Protein AF-A0A800DZH4-F1 (afdb_monomer_lite)

Foldseek 3Di:
DDDDDDPDPPPVVVVVVVVVVVVVVVVPPPVPVVPVCVQFAQFAAAALVVVVVLCCVQAVDPDQQEKEFQAALDQVRLVVLVCCQPQAQKWKAFLVQFTWDAPPDPHPVVVLVCVQVVDPRTDTDPPDDGNCRVQQGIATSPPRHRDDDDNSNQFRMEMEGEHEVRNHPSHVSNVVVVCVVVSHPGGYHYRYYYSGHYVSNQADHRDGFDWDWDQDPVRDTDIHTDDTRGHD

Sequence (232 aa):
MKLIGMNYNFNNYKGRVLYSTFILLLLTSCLSISKIIIGFKTPKVYDIADIKTLKNEIFNDNLNNDYYFQGIKDTIFLNKILSLSFKGSLNIYNNNGEKIFFKKTTCINDEIKIINSKIDSLQFNPNKETLKEDLKNLMNINSNNKFKPINLKENEYYVIYYWSSFMEKKKSIKSEFDFLKNSFNKNYKIIRVNCDFLDIWGLKKDKKVKLQFTKENNGYYNIKLKKIPWKE

pLDDT: mean 80.48, std 16.55, range [37.19, 97.69]

Radius of gyration: 26.04 Å; chains: 1; bounding box: 88×74×49 Å

Secondary structure (DSSP, 8-state):
---------GGGHHHHHHHHHHHHHHHT--TTTHHHHTT-PPPBEE-HHHHHHHHHHHH----S-EEEE---S-HHHHHHHHHHHHS-SEEEEETT-BBEE-TT--SHHHHHHHHHTT-TT-EE-TTT-BHHHHHTTEEETTT-PBPPPP-GGG-SEEEEEEE-TTTS-HHHHHHHHHHHHHH--S-EEEEEEE-SEEGGGTBPTT-B-EEEEEE-TTS-EEEEEEE--B--

Structure (mmCIF, N/CA/C/O backbone):
data_AF-A0A800DZH4-F1
#
_entry.id   AF-A0A800DZH4-F1
#
loop_
_atom_site.group_PDB
_atom_site.id
_atom_site.type_symbol
_atom_site.label_atom_id
_atom_site.label_alt_id
_atom_site.label_comp_id
_atom_site.label_asym_id
_atom_site.label_entity_id
_atom_site.label_seq_id
_atom_site.pdbx_PDB_ins_code
_atom_site.Cartn_x
_atom_site.Cartn_y
_atom_site.Cartn_z
_atom_site.occupancy
_atom_site.B_iso_or_equiv
_atom_site.auth_seq_id
_atom_site.auth_comp_id
_atom_site.auth_asym_id
_atom_site.auth_atom_id
_atom_site.pdbx_PDB_model_num
ATOM 1 N N . MET A 1 1 ? 67.790 56.927 -19.111 1.00 44.09 1 MET A N 1
ATOM 2 C CA . MET A 1 1 ? 66.383 56.484 -19.008 1.00 44.09 1 MET A CA 1
ATOM 3 C C . MET A 1 1 ? 66.385 55.117 -18.319 1.00 44.09 1 MET A C 1
ATOM 5 O O . MET A 1 1 ? 66.791 54.142 -18.932 1.00 44.09 1 MET A O 1
ATOM 9 N N . LYS A 1 2 ? 66.126 55.067 -17.004 1.00 37.41 2 LYS A N 1
ATOM 10 C CA . LYS A 1 2 ? 66.200 53.834 -16.192 1.00 37.41 2 LYS A CA 1
ATOM 11 C C . LYS A 1 2 ? 64.856 53.103 -16.276 1.00 37.41 2 LYS A C 1
ATOM 13 O O . LYS A 1 2 ? 63.851 53.647 -15.832 1.00 37.41 2 LYS A O 1
ATOM 18 N N . LEU A 1 3 ? 64.846 51.899 -16.844 1.00 37.19 3 LEU A N 1
ATOM 19 C CA . LEU A 1 3 ? 63.692 50.998 -16.821 1.00 37.19 3 LEU A CA 1
ATOM 20 C C . LEU A 1 3 ? 63.548 50.407 -15.412 1.00 37.19 3 LEU A C 1
ATOM 22 O O . LEU A 1 3 ? 64.416 49.673 -14.944 1.00 37.19 3 LEU A O 1
ATOM 26 N N . ILE A 1 4 ? 62.458 50.762 -14.735 1.00 45.44 4 ILE A N 1
ATOM 27 C CA . ILE A 1 4 ? 62.031 50.162 -13.470 1.00 45.44 4 ILE A CA 1
ATOM 28 C C . ILE A 1 4 ? 61.315 48.854 -13.820 1.00 45.44 4 ILE A C 1
ATOM 30 O O . ILE A 1 4 ? 60.215 48.869 -14.367 1.00 45.44 4 ILE A O 1
ATOM 34 N N . GLY A 1 5 ? 61.949 47.717 -13.535 1.00 41.44 5 GLY A N 1
ATOM 35 C CA . GLY A 1 5 ? 61.310 46.408 -13.638 1.00 41.44 5 GLY A CA 1
ATOM 36 C C . GLY A 1 5 ? 60.310 46.216 -12.499 1.00 41.44 5 GLY A C 1
ATOM 37 O O . GLY A 1 5 ? 60.708 46.045 -11.348 1.00 41.44 5 GLY A O 1
ATOM 38 N N . MET A 1 6 ? 59.011 46.237 -12.805 1.00 37.28 6 MET A N 1
ATOM 39 C CA . MET A 1 6 ? 57.970 45.814 -11.866 1.00 37.28 6 MET A CA 1
ATOM 40 C C . MET A 1 6 ? 57.910 44.286 -11.840 1.00 37.28 6 MET A C 1
ATOM 42 O O . MET A 1 6 ? 57.341 43.649 -12.725 1.00 37.28 6 MET A O 1
ATOM 46 N N . ASN A 1 7 ? 58.499 43.695 -10.802 1.00 39.47 7 ASN A N 1
ATOM 47 C CA . ASN A 1 7 ? 58.331 42.282 -10.484 1.00 39.47 7 ASN A CA 1
ATOM 48 C C . ASN A 1 7 ? 56.923 42.070 -9.903 1.00 39.47 7 ASN A C 1
ATOM 50 O O . ASN A 1 7 ? 56.686 42.276 -8.712 1.00 39.47 7 ASN A O 1
ATOM 54 N N . TYR A 1 8 ? 55.970 41.676 -10.747 1.00 43.91 8 TYR A N 1
ATOM 55 C CA . TYR A 1 8 ? 54.652 41.250 -10.286 1.00 43.91 8 TYR A CA 1
ATOM 56 C C . TYR A 1 8 ? 54.732 39.820 -9.755 1.00 43.91 8 TYR A C 1
ATOM 58 O O . TYR A 1 8 ? 54.913 38.853 -10.492 1.00 43.91 8 TYR A O 1
ATOM 66 N N . ASN A 1 9 ? 54.588 39.696 -8.440 1.00 46.31 9 ASN A N 1
ATOM 67 C CA . ASN A 1 9 ? 54.609 38.427 -7.732 1.00 46.31 9 ASN A CA 1
ATOM 68 C C . ASN A 1 9 ? 53.284 37.669 -7.981 1.00 46.31 9 ASN A C 1
ATOM 70 O O . ASN A 1 9 ? 52.305 37.817 -7.247 1.00 46.31 9 ASN A O 1
ATOM 74 N N . PHE A 1 10 ? 53.230 36.881 -9.060 1.00 46.47 10 PHE A N 1
ATOM 75 C CA . PHE A 1 10 ? 52.030 36.155 -9.516 1.00 46.47 10 PHE A CA 1
ATOM 76 C C . PHE A 1 10 ? 51.611 34.971 -8.622 1.00 46.47 10 PHE A C 1
ATOM 78 O O . PHE A 1 10 ? 50.552 34.375 -8.836 1.00 46.47 10 PHE A O 1
ATOM 85 N N . ASN A 1 11 ? 52.387 34.633 -7.589 1.00 51.25 11 ASN A N 1
ATOM 86 C CA . ASN A 1 11 ? 52.139 33.439 -6.775 1.00 51.25 11 ASN A CA 1
ATOM 87 C C . ASN A 1 11 ? 50.990 33.575 -5.759 1.00 51.25 11 ASN A C 1
ATOM 89 O O . ASN A 1 11 ? 50.497 32.558 -5.280 1.00 51.25 11 ASN A O 1
ATOM 93 N N . ASN A 1 12 ? 50.474 34.784 -5.505 1.00 51.25 12 ASN A N 1
ATOM 94 C CA . ASN A 1 12 ? 49.346 34.992 -4.582 1.00 51.25 12 ASN A CA 1
ATOM 95 C C . ASN A 1 12 ? 47.952 34.957 -5.240 1.00 51.25 12 ASN A C 1
ATOM 97 O O . ASN A 1 12 ? 46.941 34.977 -4.535 1.00 51.25 12 ASN A O 1
ATOM 101 N N . TYR A 1 13 ? 47.862 34.870 -6.572 1.00 51.78 13 TYR A N 1
ATOM 102 C CA . TYR A 1 13 ? 46.570 34.874 -7.276 1.00 51.78 13 TYR A CA 1
ATOM 103 C C . TYR A 1 13 ? 46.006 33.475 -7.550 1.00 51.78 13 TYR A C 1
ATOM 105 O O . TYR A 1 13 ? 44.787 33.312 -7.569 1.00 51.78 13 TYR A O 1
ATOM 113 N N . LYS A 1 14 ? 46.851 32.441 -7.675 1.00 51.78 14 LYS A N 1
ATOM 114 C CA . LYS A 1 14 ? 46.386 31.064 -7.937 1.00 51.78 14 LYS A CA 1
ATOM 115 C C . LYS A 1 14 ? 45.513 30.510 -6.805 1.00 51.78 14 LYS A C 1
ATOM 117 O O . LYS A 1 14 ? 44.484 29.900 -7.079 1.00 51.78 14 LYS A O 1
ATOM 122 N N . GLY A 1 15 ? 45.867 30.792 -5.549 1.00 54.72 15 GLY A N 1
ATOM 123 C CA . GLY A 1 15 ? 45.066 30.386 -4.388 1.00 54.72 15 GLY A CA 1
ATOM 124 C C . GLY A 1 15 ? 43.711 31.098 -4.312 1.00 54.72 15 GLY A C 1
ATOM 125 O O . GLY A 1 15 ? 42.706 30.477 -3.978 1.00 54.72 15 GLY A O 1
ATOM 126 N N . ARG A 1 16 ? 43.656 32.384 -4.691 1.00 55.53 16 ARG A N 1
ATOM 127 C CA . ARG A 1 16 ? 42.417 33.181 -4.674 1.00 55.53 16 ARG A CA 1
ATOM 128 C C . ARG A 1 16 ? 41.444 32.796 -5.787 1.00 55.53 16 ARG A C 1
ATOM 130 O O . ARG A 1 16 ? 40.246 32.774 -5.529 1.00 55.53 16 ARG A O 1
ATOM 137 N N . VAL A 1 17 ? 41.945 32.453 -6.977 1.00 58.94 17 VAL A N 1
ATOM 138 C CA . VAL A 1 17 ? 41.111 31.974 -8.094 1.00 58.94 17 VAL A CA 1
ATOM 139 C C . VAL A 1 17 ? 40.529 30.595 -7.786 1.00 58.94 17 VAL A C 1
ATOM 141 O O . VAL A 1 17 ? 39.335 30.402 -7.965 1.00 58.94 17 VAL A O 1
ATOM 144 N N . LEU A 1 18 ? 41.324 29.669 -7.234 1.00 58.75 18 LEU A N 1
ATOM 145 C CA . LEU A 1 18 ? 40.827 28.357 -6.796 1.00 58.75 18 LEU A CA 1
ATOM 146 C C . LEU A 1 18 ? 39.723 28.488 -5.739 1.00 58.75 18 LEU A C 1
ATOM 148 O O . LEU A 1 18 ? 38.675 27.851 -5.860 1.00 58.75 18 LEU A O 1
ATOM 152 N N . TYR A 1 19 ? 39.927 29.363 -4.751 1.00 62.91 19 TYR A N 1
ATOM 153 C CA . TYR A 1 19 ? 38.969 29.608 -3.674 1.00 62.91 19 TYR A CA 1
ATOM 154 C C . TYR A 1 19 ? 37.651 30.215 -4.182 1.00 62.91 19 TYR A C 1
ATOM 156 O O . TYR A 1 19 ? 36.573 29.772 -3.783 1.00 62.91 19 TYR A O 1
ATOM 164 N N . SER A 1 20 ? 37.710 31.166 -5.120 1.00 62.62 20 SER A N 1
ATOM 165 C CA . SER A 1 20 ? 36.506 31.761 -5.708 1.00 62.62 20 SER A CA 1
ATOM 166 C C . SER A 1 20 ? 35.755 30.797 -6.635 1.00 62.62 20 SER A C 1
ATOM 168 O O . SER A 1 20 ? 34.526 30.773 -6.579 1.00 62.62 20 SER A O 1
ATOM 170 N N . THR A 1 21 ? 36.434 29.926 -7.399 1.00 61.50 21 THR A N 1
ATOM 171 C CA . THR A 1 21 ? 35.759 28.840 -8.148 1.00 61.50 21 THR A CA 1
ATOM 172 C C . THR A 1 21 ? 35.098 27.806 -7.240 1.00 61.50 21 THR A C 1
ATOM 174 O O . THR A 1 21 ? 34.014 27.324 -7.563 1.00 61.50 21 THR A O 1
ATOM 177 N N . PHE A 1 22 ? 35.700 27.481 -6.091 1.00 59.88 22 PHE A N 1
ATOM 178 C CA . PHE A 1 22 ? 35.121 26.527 -5.139 1.00 59.88 22 PHE A CA 1
ATOM 179 C C . PHE A 1 22 ? 33.859 27.093 -4.468 1.00 59.88 22 PHE A C 1
ATOM 181 O O . PHE A 1 22 ? 32.862 26.390 -4.314 1.00 59.88 22 PHE A O 1
ATOM 188 N N . ILE A 1 23 ? 33.856 28.391 -4.150 1.00 64.25 23 ILE A N 1
ATOM 189 C CA . ILE A 1 23 ? 32.679 29.097 -3.624 1.00 64.25 23 ILE A CA 1
ATOM 190 C C . ILE A 1 23 ? 31.582 29.230 -4.691 1.00 64.25 23 ILE A C 1
ATOM 192 O O . ILE A 1 23 ? 30.411 29.016 -4.380 1.00 64.25 23 ILE A O 1
ATOM 196 N N . LEU A 1 24 ? 31.927 29.497 -5.957 1.00 56.00 24 LEU A N 1
ATOM 197 C CA . LEU A 1 24 ? 30.944 29.520 -7.049 1.00 56.00 24 LEU A CA 1
ATOM 198 C C . LEU A 1 24 ? 30.305 28.137 -7.286 1.00 56.00 24 LEU A C 1
ATOM 200 O O . LEU A 1 24 ? 29.094 28.045 -7.486 1.00 56.00 24 LEU A O 1
ATOM 204 N N . LEU A 1 25 ? 31.085 27.052 -7.197 1.00 55.62 25 LEU A N 1
ATOM 205 C CA . LEU A 1 25 ? 30.572 25.676 -7.267 1.00 55.62 25 LEU A CA 1
ATOM 206 C C . LEU A 1 25 ? 29.625 25.349 -6.102 1.00 55.62 25 LEU A C 1
ATOM 208 O O . LEU A 1 25 ? 28.630 24.656 -6.304 1.00 55.62 25 LEU A O 1
ATOM 212 N N . LEU A 1 26 ? 29.868 25.901 -4.909 1.00 51.94 26 LEU A N 1
ATOM 213 C CA . LEU A 1 26 ? 28.971 25.757 -3.756 1.00 51.94 26 LEU A CA 1
ATOM 214 C C . LEU A 1 26 ? 27.694 26.608 -3.876 1.00 51.94 26 LEU A C 1
ATOM 216 O O . LEU A 1 26 ? 26.650 26.199 -3.371 1.00 51.94 26 LEU A O 1
ATOM 220 N N . LEU A 1 27 ? 27.733 27.748 -4.574 1.00 48.41 27 LEU A N 1
ATOM 221 C CA . LEU A 1 27 ? 26.580 28.644 -4.760 1.00 48.41 27 LEU A CA 1
ATOM 222 C C . LEU A 1 27 ? 25.682 28.270 -5.954 1.00 48.41 27 LEU A C 1
ATOM 224 O O . LEU A 1 27 ? 24.517 28.654 -5.979 1.00 48.41 27 LEU A O 1
ATOM 228 N N . THR A 1 28 ? 26.155 27.444 -6.894 1.00 49.34 28 THR A N 1
ATOM 229 C CA . THR A 1 28 ? 25.294 26.811 -7.926 1.00 49.34 28 THR A CA 1
ATOM 230 C C . THR A 1 28 ? 24.469 25.636 -7.390 1.00 49.34 28 THR A C 1
ATOM 232 O O . THR A 1 28 ? 23.799 24.923 -8.142 1.00 49.34 28 THR A O 1
ATOM 235 N N . SER A 1 29 ? 24.460 25.446 -6.069 1.00 42.59 29 SER A N 1
ATOM 236 C CA . SER A 1 29 ? 23.638 24.458 -5.398 1.00 42.59 29 SER A CA 1
ATOM 237 C C . SER A 1 29 ? 22.148 24.821 -5.447 1.00 42.59 29 SER A C 1
ATOM 239 O O . SER A 1 29 ? 21.513 25.172 -4.457 1.00 42.59 29 SER A O 1
ATOM 241 N N . CYS A 1 30 ? 21.513 24.498 -6.572 1.00 48.25 30 CYS A N 1
ATOM 242 C CA . CYS A 1 30 ? 20.108 24.076 -6.618 1.00 48.25 30 CYS A CA 1
ATOM 243 C C . CYS A 1 30 ? 19.865 22.770 -5.805 1.00 48.25 30 CYS A C 1
ATOM 245 O O . CYS A 1 30 ? 19.010 21.953 -6.145 1.00 48.25 30 CYS A O 1
ATOM 247 N N . LEU A 1 31 ? 20.619 22.545 -4.720 1.00 43.62 31 LEU A N 1
ATOM 248 C CA . LEU A 1 31 ? 20.594 21.362 -3.854 1.00 43.62 31 LEU A CA 1
ATOM 249 C C . LEU A 1 31 ? 19.411 21.374 -2.873 1.00 43.62 31 LEU A C 1
ATOM 251 O O . LEU A 1 31 ? 19.246 20.443 -2.089 1.00 43.62 31 LEU A O 1
ATOM 255 N N . SER A 1 32 ? 18.540 22.379 -2.926 1.00 40.09 32 SER A N 1
ATOM 256 C CA . SER A 1 32 ? 17.337 22.432 -2.088 1.00 40.09 32 SER A CA 1
ATOM 257 C C . SER A 1 32 ? 16.270 21.408 -2.506 1.00 40.09 32 SER A C 1
ATOM 259 O O . SER A 1 32 ? 15.407 21.069 -1.702 1.00 40.09 32 SER A O 1
ATOM 261 N N . ILE A 1 33 ? 16.335 20.875 -3.735 1.00 46.00 33 ILE A N 1
ATOM 262 C CA . ILE A 1 33 ? 15.410 19.831 -4.220 1.00 46.00 33 ILE A CA 1
ATOM 263 C C . ILE A 1 33 ? 15.875 18.430 -3.798 1.00 46.00 33 ILE A C 1
ATOM 265 O O . ILE A 1 3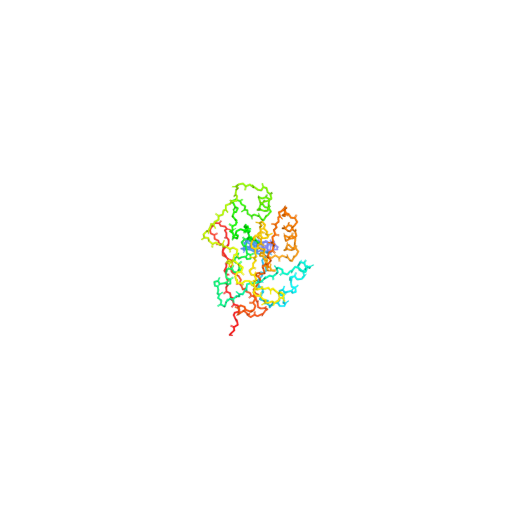3 ? 15.049 1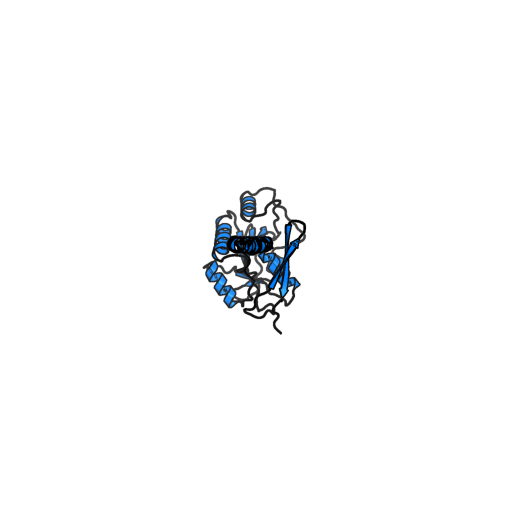7.537 -3.611 1.00 46.00 33 ILE A O 1
ATOM 269 N N . SER A 1 34 ? 17.180 18.217 -3.592 1.00 41.59 34 SER A N 1
ATOM 270 C CA . SER A 1 34 ? 17.686 16.880 -3.276 1.00 41.59 34 SER A CA 1
ATOM 271 C C . SER A 1 34 ? 17.244 16.428 -1.886 1.00 41.59 34 SER A C 1
ATOM 273 O O . SER A 1 34 ? 16.795 15.296 -1.757 1.00 41.59 34 SER A O 1
ATOM 275 N N . LYS A 1 35 ? 17.240 17.304 -0.870 1.00 38.88 35 LYS A N 1
ATOM 276 C CA . LYS A 1 35 ? 16.995 16.906 0.531 1.00 38.88 35 LYS A CA 1
ATOM 277 C C . LYS A 1 35 ? 15.597 16.353 0.844 1.00 38.88 35 LYS A C 1
ATOM 279 O O . LYS A 1 35 ? 15.486 15.520 1.735 1.00 38.88 35 LYS A O 1
ATOM 284 N N . ILE A 1 36 ? 14.559 16.737 0.098 1.00 48.31 36 ILE A N 1
ATOM 285 C CA . ILE A 1 36 ? 13.177 16.257 0.320 1.00 48.31 36 ILE A CA 1
ATOM 286 C C . ILE A 1 36 ? 12.909 14.921 -0.411 1.00 48.31 36 ILE A C 1
ATOM 288 O O . ILE A 1 36 ? 12.000 14.181 -0.050 1.00 48.31 36 ILE A O 1
ATOM 292 N N . ILE A 1 37 ? 13.755 14.549 -1.380 1.00 53.31 37 ILE A N 1
ATOM 293 C CA . ILE A 1 37 ? 13.643 13.303 -2.163 1.00 53.31 37 ILE A CA 1
ATOM 294 C C . ILE A 1 37 ? 14.498 12.158 -1.568 1.00 53.31 37 ILE A C 1
ATOM 296 O O . ILE A 1 37 ? 14.306 11.003 -1.938 1.00 53.31 37 ILE A O 1
ATOM 300 N N . ILE A 1 38 ? 15.395 12.433 -0.605 1.00 53.66 38 ILE A N 1
ATOM 301 C CA . ILE A 1 38 ? 16.405 11.483 -0.068 1.00 53.66 38 ILE A CA 1
ATOM 302 C C . ILE A 1 38 ? 15.819 10.168 0.505 1.00 53.66 38 ILE A C 1
ATOM 304 O O . ILE A 1 38 ? 16.549 9.186 0.631 1.00 53.66 38 ILE A O 1
ATOM 308 N N . GLY A 1 39 ? 14.519 10.096 0.805 1.00 63.00 39 GLY A N 1
ATOM 309 C CA . GLY A 1 39 ? 13.871 8.876 1.310 1.00 63.00 39 GLY A CA 1
ATOM 310 C C . GLY A 1 39 ? 13.161 8.005 0.266 1.00 63.00 39 GLY A C 1
ATOM 311 O O . GLY A 1 39 ? 13.027 6.800 0.483 1.00 63.00 39 GLY A O 1
ATOM 312 N N . PHE A 1 40 ? 12.716 8.576 -0.859 1.00 72.88 40 PHE A N 1
ATOM 313 C CA . PHE A 1 40 ? 11.825 7.874 -1.786 1.00 72.88 40 PHE A CA 1
ATOM 314 C C . PHE A 1 40 ? 12.614 7.029 -2.777 1.00 72.88 40 PHE A C 1
ATOM 316 O O . PHE A 1 40 ? 13.324 7.539 -3.650 1.00 72.88 40 PHE A O 1
ATOM 323 N N . LYS A 1 41 ? 12.456 5.708 -2.686 1.00 86.00 41 LYS A N 1
ATOM 324 C CA . LYS A 1 41 ? 12.998 4.819 -3.710 1.00 86.00 41 LYS A CA 1
ATOM 325 C C . LYS A 1 41 ? 12.145 4.955 -4.961 1.00 86.00 41 LYS A C 1
ATOM 327 O O . LYS A 1 41 ? 10.928 5.105 -4.899 1.00 86.00 41 LYS A O 1
ATOM 332 N N . THR A 1 42 ? 12.774 4.845 -6.125 1.00 89.38 42 THR A N 1
ATOM 333 C CA . THR A 1 42 ? 12.009 4.706 -7.364 1.00 89.38 42 THR A CA 1
ATOM 334 C C . THR A 1 42 ? 11.231 3.385 -7.321 1.00 89.38 42 THR A C 1
ATOM 336 O O . THR A 1 42 ? 11.875 2.343 -7.152 1.00 89.38 42 THR A O 1
ATOM 339 N N . PRO A 1 43 ? 9.898 3.399 -7.497 1.00 93.25 43 PRO A N 1
ATOM 340 C CA . PRO A 1 43 ? 9.096 2.185 -7.451 1.00 93.25 43 PRO A CA 1
ATOM 341 C C . PRO A 1 43 ? 9.559 1.164 -8.493 1.00 93.25 43 PRO A C 1
ATOM 343 O O . PRO A 1 43 ? 9.750 1.507 -9.664 1.00 93.25 43 PRO A O 1
ATOM 346 N N . LYS A 1 44 ? 9.754 -0.084 -8.066 1.00 95.81 44 LYS A N 1
ATOM 347 C CA . LYS A 1 44 ? 10.066 -1.227 -8.932 1.00 95.81 44 LYS A CA 1
ATOM 348 C C . LYS A 1 44 ? 8.769 -1.986 -9.237 1.00 95.81 44 LYS A C 1
ATOM 350 O O . LYS A 1 44 ? 7.876 -2.022 -8.398 1.00 95.81 44 LYS A O 1
ATOM 355 N N . VAL A 1 45 ? 8.675 -2.556 -10.436 1.00 97.31 45 VAL A N 1
ATOM 356 C CA . VAL A 1 45 ? 7.601 -3.476 -10.822 1.00 97.31 45 VAL A CA 1
ATOM 357 C C . VAL A 1 45 ? 7.961 -4.891 -10.370 1.00 97.31 45 VAL A C 1
ATOM 359 O O . VAL A 1 45 ? 9.031 -5.394 -10.723 1.00 97.31 45 VAL A O 1
ATOM 362 N N . TYR A 1 46 ? 7.061 -5.516 -9.625 1.00 97.62 46 TYR A N 1
ATOM 363 C CA . TYR A 1 46 ? 7.186 -6.848 -9.040 1.00 97.62 46 TYR A CA 1
ATOM 364 C C . TYR A 1 46 ? 6.173 -7.815 -9.649 1.00 97.62 46 TYR A C 1
ATOM 366 O O . TYR A 1 46 ? 5.152 -7.386 -10.186 1.00 97.62 46 TYR A O 1
ATOM 374 N N . ASP A 1 47 ? 6.433 -9.114 -9.544 1.00 97.19 47 ASP A N 1
ATOM 375 C CA . ASP A 1 47 ? 5.369 -10.112 -9.663 1.00 97.19 47 ASP A CA 1
ATOM 376 C C . ASP A 1 47 ? 4.810 -10.500 -8.279 1.00 97.19 47 ASP A C 1
ATOM 378 O O . ASP A 1 47 ? 5.272 -10.035 -7.235 1.00 97.19 47 ASP A O 1
ATOM 382 N N . ILE A 1 48 ? 3.787 -11.356 -8.253 1.00 95.56 48 ILE A N 1
ATOM 383 C CA . ILE A 1 48 ? 3.149 -11.788 -6.999 1.00 95.56 48 ILE A CA 1
ATOM 384 C C . ILE A 1 48 ? 4.103 -12.599 -6.106 1.00 95.56 48 ILE A C 1
ATOM 386 O O . ILE A 1 48 ? 4.009 -12.516 -4.878 1.00 95.56 48 ILE A O 1
ATOM 390 N N . ALA A 1 49 ? 5.035 -13.359 -6.688 1.00 95.81 49 ALA A N 1
ATOM 391 C CA . ALA A 1 49 ? 5.996 -14.153 -5.926 1.00 95.81 49 ALA A CA 1
ATOM 392 C C . ALA A 1 49 ? 7.005 -13.253 -5.192 1.00 95.81 49 ALA A C 1
ATOM 394 O O . ALA A 1 49 ? 7.315 -13.490 -4.018 1.00 95.81 49 ALA A O 1
ATOM 395 N N . ASP A 1 50 ? 7.444 -12.176 -5.843 1.00 97.00 50 ASP A N 1
ATOM 396 C CA . ASP A 1 50 ? 8.285 -11.150 -5.238 1.00 97.00 50 ASP A CA 1
ATOM 397 C C . ASP A 1 50 ? 7.558 -10.466 -4.066 1.00 97.00 50 ASP A C 1
ATOM 399 O O . ASP A 1 50 ? 8.131 -10.312 -2.984 1.00 97.00 50 ASP A O 1
ATOM 403 N N . ILE A 1 51 ? 6.278 -10.102 -4.238 1.00 95.69 51 ILE A N 1
ATOM 404 C CA . ILE A 1 51 ? 5.472 -9.496 -3.162 1.00 95.69 51 ILE A CA 1
ATOM 405 C C . ILE A 1 51 ? 5.296 -10.453 -1.988 1.00 95.69 51 ILE A C 1
ATOM 407 O O . ILE A 1 51 ? 5.422 -10.034 -0.837 1.00 95.69 51 ILE A O 1
ATOM 411 N N . LYS A 1 52 ? 5.042 -11.739 -2.250 1.00 95.06 52 LYS A N 1
ATOM 412 C CA . LYS A 1 52 ? 4.934 -12.757 -1.199 1.00 95.06 52 LYS A CA 1
ATOM 413 C C . LYS A 1 52 ? 6.237 -12.882 -0.407 1.00 95.06 52 LYS A C 1
ATOM 415 O O . LYS A 1 52 ? 6.203 -12.937 0.822 1.00 95.06 52 LYS A O 1
ATOM 420 N N . THR A 1 53 ? 7.376 -12.859 -1.095 1.00 95.81 53 THR A N 1
ATOM 421 C CA . THR A 1 53 ? 8.703 -12.861 -0.463 1.00 95.81 53 THR A CA 1
ATOM 422 C C . THR A 1 53 ? 8.898 -11.620 0.407 1.00 95.81 53 THR A C 1
ATOM 424 O O . THR A 1 53 ? 9.190 -11.746 1.594 1.00 95.81 53 THR A O 1
ATOM 427 N N . LEU A 1 54 ? 8.636 -10.425 -0.133 1.00 95.06 54 LEU A N 1
ATOM 428 C CA . LEU A 1 54 ? 8.738 -9.165 0.611 1.00 95.06 54 LEU A CA 1
ATOM 429 C C . LEU A 1 54 ? 7.822 -9.140 1.841 1.00 95.06 54 LEU A C 1
ATOM 431 O O . LEU A 1 54 ? 8.246 -8.717 2.915 1.00 95.06 54 LEU A O 1
ATOM 435 N N . LYS A 1 55 ? 6.583 -9.623 1.704 1.00 94.50 55 LYS A N 1
ATOM 436 C CA . LYS A 1 55 ? 5.614 -9.749 2.801 1.00 94.50 55 LYS A CA 1
ATOM 437 C C . LYS A 1 55 ? 6.163 -10.627 3.926 1.00 94.50 55 LYS A C 1
ATOM 439 O O . LYS A 1 55 ? 6.080 -10.243 5.093 1.00 94.50 55 LYS A O 1
ATOM 444 N N . ASN A 1 56 ? 6.753 -11.772 3.586 1.00 94.50 56 ASN A N 1
ATOM 445 C CA . ASN A 1 56 ? 7.344 -12.682 4.567 1.00 94.50 56 ASN A CA 1
ATOM 446 C C . ASN A 1 56 ? 8.570 -12.068 5.254 1.00 94.50 56 ASN A C 1
ATOM 448 O O . ASN A 1 56 ? 8.704 -12.182 6.467 1.00 94.50 56 ASN A O 1
ATOM 452 N N . GLU A 1 57 ? 9.417 -11.351 4.515 1.00 95.12 57 GLU A N 1
ATOM 453 C CA . GLU A 1 57 ? 10.579 -10.654 5.079 1.00 95.12 57 GLU A CA 1
ATOM 454 C C . GLU A 1 57 ? 10.201 -9.489 6.010 1.00 95.12 57 GLU A C 1
ATOM 456 O O . GLU A 1 57 ? 10.939 -9.189 6.946 1.00 95.12 57 GLU A O 1
ATOM 461 N N . ILE A 1 58 ? 9.088 -8.797 5.742 1.00 93.88 58 ILE A N 1
ATOM 462 C CA . ILE A 1 58 ? 8.643 -7.643 6.538 1.00 93.88 58 ILE A CA 1
ATOM 463 C C . ILE A 1 58 ? 7.902 -8.099 7.794 1.00 93.88 58 ILE A C 1
ATOM 465 O O . ILE A 1 58 ? 8.244 -7.669 8.893 1.00 93.88 58 ILE A O 1
ATOM 469 N N . PHE A 1 59 ? 6.874 -8.933 7.640 1.00 92.88 59 PHE A N 1
ATOM 470 C CA . PHE A 1 59 ? 5.949 -9.233 8.734 1.00 92.88 59 PHE A CA 1
ATOM 471 C C . PHE A 1 59 ? 6.249 -10.559 9.432 1.00 92.88 59 PHE A C 1
ATOM 473 O O . PHE A 1 59 ? 5.962 -10.683 10.619 1.00 92.88 59 PHE A O 1
ATOM 480 N N . ASN A 1 60 ? 6.839 -11.524 8.717 1.00 88.94 60 ASN A N 1
ATOM 481 C CA . ASN A 1 60 ? 7.168 -12.860 9.221 1.00 88.94 60 ASN A CA 1
ATOM 482 C C . ASN A 1 60 ? 6.025 -13.507 10.032 1.00 88.94 60 ASN A C 1
ATOM 484 O O . ASN A 1 60 ? 6.224 -14.009 11.137 1.00 88.94 60 ASN A O 1
ATOM 488 N N . ASP A 1 61 ? 4.805 -13.437 9.496 1.00 86.81 61 ASP A N 1
ATOM 489 C CA . ASP A 1 61 ? 3.608 -13.986 10.125 1.00 86.81 61 ASP A CA 1
ATOM 490 C C . ASP A 1 61 ? 2.787 -14.850 9.164 1.00 86.81 61 ASP A C 1
ATOM 492 O O . ASP A 1 61 ? 2.901 -14.759 7.938 1.00 86.81 61 ASP A O 1
ATOM 496 N N . ASN A 1 62 ? 1.903 -15.661 9.745 1.00 78.06 62 ASN A N 1
ATOM 497 C CA . ASN A 1 62 ? 0.993 -16.550 9.023 1.00 78.06 62 ASN A CA 1
ATOM 498 C C . ASN A 1 62 ? -0.407 -15.938 8.846 1.00 78.06 62 ASN A C 1
ATOM 500 O O . ASN A 1 62 ? -1.394 -16.662 8.719 1.00 78.06 62 ASN A O 1
ATOM 504 N N . LEU A 1 63 ? -0.529 -14.605 8.875 1.00 79.00 63 LEU A N 1
ATOM 505 C CA . LEU A 1 63 ? -1.822 -13.968 8.642 1.00 79.00 63 LEU A CA 1
ATOM 506 C C . LEU A 1 63 ? -2.239 -14.167 7.179 1.00 79.00 63 LEU A C 1
ATOM 508 O O . LEU A 1 63 ? -1.457 -13.946 6.257 1.00 79.00 63 LEU A O 1
ATOM 512 N N . ASN A 1 64 ? -3.503 -14.539 6.969 1.00 81.12 64 ASN A N 1
ATOM 513 C CA . ASN A 1 64 ? -4.102 -14.712 5.640 1.00 81.12 64 ASN A CA 1
ATOM 514 C C . ASN A 1 64 ? -4.819 -13.449 5.131 1.00 81.12 64 ASN A C 1
ATOM 516 O O . ASN A 1 64 ? -5.604 -13.520 4.187 1.00 81.12 64 ASN A O 1
ATOM 520 N N . ASN A 1 65 ? -4.536 -12.290 5.729 1.00 87.50 65 ASN A N 1
ATOM 521 C CA . ASN A 1 65 ? -5.192 -11.016 5.421 1.00 87.50 65 ASN A CA 1
ATOM 522 C C . ASN A 1 65 ? -4.299 -10.081 4.585 1.00 87.50 65 ASN A C 1
ATOM 524 O O . ASN A 1 65 ? -4.353 -8.864 4.752 1.00 87.50 65 ASN A O 1
ATOM 528 N N . ASP A 1 66 ? -3.474 -10.661 3.715 1.00 93.75 66 ASP A N 1
ATOM 529 C CA . ASP A 1 66 ? -2.557 -9.963 2.816 1.00 93.75 66 ASP A CA 1
ATOM 530 C C . ASP A 1 66 ? -3.120 -9.904 1.403 1.00 93.75 66 ASP A C 1
ATOM 532 O O . ASP A 1 66 ? -3.403 -10.939 0.792 1.00 93.75 66 ASP A O 1
ATOM 536 N N . TYR A 1 67 ? -3.254 -8.694 0.875 1.00 95.62 67 TYR A N 1
ATOM 537 C CA . TYR A 1 67 ? -3.902 -8.440 -0.398 1.00 95.62 67 TYR A CA 1
ATOM 538 C C . TYR A 1 67 ? -3.101 -7.488 -1.278 1.00 95.62 67 TYR A C 1
ATOM 540 O O . TYR A 1 67 ? -2.210 -6.771 -0.829 1.00 95.62 67 TYR A O 1
ATOM 548 N N . TYR A 1 68 ? -3.467 -7.471 -2.549 1.00 95.12 68 TYR A N 1
ATOM 549 C CA . TYR A 1 68 ? -3.047 -6.489 -3.534 1.00 95.12 68 TYR A CA 1
ATOM 550 C C . TYR A 1 68 ? -4.249 -6.135 -4.420 1.00 95.12 68 TYR A C 1
ATOM 552 O O . TYR A 1 68 ? -5.247 -6.860 -4.449 1.00 95.12 68 TYR A O 1
ATOM 560 N N . PHE A 1 69 ? -4.182 -5.027 -5.152 1.00 94.06 69 PHE A N 1
ATOM 561 C CA . PHE A 1 69 ? -5.258 -4.658 -6.072 1.00 94.06 69 PHE A CA 1
ATOM 562 C C . PHE A 1 69 ? -5.207 -5.474 -7.370 1.00 94.06 69 PHE A C 1
ATOM 564 O O . PHE A 1 69 ? -4.196 -5.484 -8.075 1.00 94.06 69 PHE A O 1
ATOM 571 N N . GLN A 1 70 ? -6.330 -6.084 -7.751 1.00 91.56 70 GLN A N 1
ATOM 572 C CA . GLN A 1 70 ? -6.584 -6.490 -9.127 1.00 91.56 70 GLN A CA 1
ATOM 573 C C . GLN A 1 70 ? -6.561 -5.228 -9.989 1.00 91.56 70 GLN A C 1
ATOM 575 O O . GLN A 1 70 ? -7.417 -4.352 -9.853 1.00 91.56 70 GLN A O 1
ATOM 580 N N . GLY A 1 71 ? -5.533 -5.103 -10.821 1.00 78.12 71 GLY A N 1
ATOM 581 C CA . GLY A 1 71 ? -5.335 -3.905 -11.623 1.00 78.12 71 GLY A CA 1
ATOM 582 C C . GLY A 1 71 ? -5.905 -4.016 -13.022 1.00 78.12 71 GLY A C 1
ATOM 583 O O . GLY A 1 71 ? -6.179 -5.100 -13.534 1.00 78.12 71 GLY A O 1
ATOM 584 N N . ILE A 1 72 ? -6.037 -2.846 -13.633 1.00 80.75 72 ILE A N 1
ATOM 585 C CA . ILE A 1 72 ? -6.375 -2.640 -15.039 1.00 80.75 72 ILE A CA 1
ATOM 586 C C . ILE A 1 72 ? -5.215 -1.837 -15.643 1.00 80.75 72 ILE A C 1
ATOM 588 O O . ILE A 1 72 ? -4.597 -1.028 -14.945 1.00 80.75 72 ILE A O 1
ATOM 592 N N . LYS A 1 73 ? -4.896 -2.071 -16.921 1.00 86.12 73 LYS A N 1
ATOM 593 C CA . LYS A 1 73 ? -3.846 -1.353 -17.665 1.00 86.12 73 LYS A CA 1
ATOM 594 C C . LYS A 1 73 ? -4.262 0.108 -17.904 1.00 86.12 73 LYS A C 1
ATOM 596 O O . LYS A 1 73 ? -4.689 0.461 -18.997 1.00 86.12 73 LYS A O 1
ATOM 601 N N . ASP A 1 74 ? -4.171 0.946 -16.872 1.00 90.62 74 ASP A N 1
ATOM 602 C CA . ASP A 1 74 ? -4.602 2.346 -16.912 1.00 90.62 74 ASP A CA 1
ATOM 603 C C . ASP A 1 74 ? -3.761 3.237 -15.979 1.00 90.62 74 ASP A C 1
ATOM 605 O O . ASP A 1 74 ? -3.498 2.911 -14.822 1.00 90.62 74 ASP A O 1
ATOM 609 N N . THR A 1 75 ? -3.366 4.406 -16.480 1.00 91.06 75 THR A N 1
ATOM 610 C CA . THR A 1 75 ? -2.618 5.421 -15.729 1.00 91.06 75 THR A CA 1
ATOM 611 C C . THR A 1 75 ? -3.423 5.988 -14.555 1.00 91.06 75 THR A C 1
ATOM 613 O O . THR A 1 75 ? -2.832 6.289 -13.517 1.00 91.06 75 THR A O 1
ATOM 616 N N . ILE A 1 76 ? -4.751 6.117 -14.673 1.00 91.56 76 ILE A N 1
ATOM 617 C CA . ILE A 1 76 ? -5.602 6.608 -13.573 1.00 91.56 76 ILE A CA 1
ATOM 618 C C . ILE A 1 76 ? -5.550 5.624 -12.403 1.00 91.56 76 ILE A C 1
ATOM 620 O O . ILE A 1 76 ? -5.327 6.032 -11.262 1.00 91.56 76 ILE A O 1
ATOM 624 N N . PHE A 1 77 ? -5.666 4.325 -12.691 1.00 92.44 77 PHE A N 1
ATOM 625 C CA . PHE A 1 77 ? -5.490 3.272 -11.694 1.00 92.44 77 PHE A CA 1
ATOM 626 C C . PHE A 1 77 ? -4.107 3.348 -11.028 1.00 92.44 77 PHE A C 1
ATOM 628 O O . PHE A 1 77 ? -4.021 3.374 -9.802 1.00 92.44 77 PHE A O 1
ATOM 635 N N . LEU A 1 78 ? -3.028 3.474 -11.807 1.00 93.50 78 LEU A N 1
ATOM 636 C CA . LEU A 1 78 ? -1.673 3.580 -11.253 1.00 93.50 78 LEU A CA 1
ATOM 637 C C . LEU A 1 78 ? -1.482 4.825 -10.370 1.00 93.50 78 LEU A C 1
ATOM 639 O O . LEU A 1 78 ? -0.830 4.737 -9.331 1.00 93.50 78 LEU A O 1
ATOM 643 N N . ASN A 1 79 ? -2.070 5.966 -10.741 1.00 91.25 79 ASN A N 1
ATOM 644 C CA . ASN A 1 79 ? -2.063 7.173 -9.910 1.00 91.25 79 ASN A CA 1
ATOM 645 C C . ASN A 1 79 ? -2.865 6.983 -8.615 1.00 91.25 79 ASN A C 1
ATOM 647 O O . ASN A 1 79 ? -2.445 7.475 -7.567 1.00 91.25 79 ASN A O 1
ATOM 651 N N . LYS A 1 80 ? -3.984 6.244 -8.656 1.00 90.38 80 LYS A N 1
ATOM 652 C CA . LYS A 1 80 ? -4.737 5.874 -7.449 1.00 90.38 80 LYS A CA 1
ATOM 653 C C . LYS A 1 80 ? -3.871 5.040 -6.506 1.00 90.38 80 LYS A C 1
ATOM 655 O O . LYS A 1 80 ? -3.769 5.392 -5.335 1.00 90.38 80 LYS A O 1
ATOM 660 N N . ILE A 1 81 ? -3.226 3.982 -7.008 1.00 91.88 81 ILE A N 1
ATOM 661 C CA . ILE A 1 81 ? -2.331 3.136 -6.201 1.00 91.88 81 ILE A CA 1
ATOM 662 C C . ILE A 1 81 ? -1.198 3.965 -5.604 1.00 91.88 81 ILE A C 1
ATOM 664 O O . ILE A 1 81 ? -0.959 3.898 -4.403 1.00 91.88 81 ILE A O 1
ATOM 668 N N . LEU A 1 82 ? -0.562 4.806 -6.422 1.00 90.75 82 LEU A N 1
ATOM 669 C CA . LEU A 1 82 ? 0.486 5.704 -5.960 1.00 90.75 82 LEU A CA 1
ATOM 670 C C . LEU A 1 82 ? -0.019 6.598 -4.820 1.00 90.75 82 LEU A C 1
ATOM 672 O O . LEU A 1 82 ? 0.625 6.677 -3.781 1.00 90.75 82 LEU A O 1
ATOM 676 N N . SER A 1 83 ? -1.190 7.223 -4.976 1.00 88.19 83 SER A N 1
ATOM 677 C CA . SER A 1 83 ? -1.783 8.061 -3.931 1.00 88.19 83 SER A CA 1
ATOM 678 C C . SER A 1 83 ? -2.065 7.288 -2.642 1.00 88.19 83 SER A C 1
ATOM 680 O O . SER A 1 83 ? -1.884 7.866 -1.573 1.00 88.19 83 SER A O 1
ATOM 682 N N . LEU A 1 84 ? -2.514 6.032 -2.719 1.00 88.56 84 LEU A N 1
ATOM 683 C CA . LEU A 1 84 ? -2.746 5.190 -1.539 1.00 88.56 84 LEU A CA 1
ATOM 684 C C . LEU A 1 84 ? -1.439 4.873 -0.806 1.00 88.56 84 LEU A C 1
ATOM 686 O O . LEU A 1 84 ? -1.427 4.847 0.417 1.00 88.56 84 LEU A O 1
ATOM 690 N N . SER A 1 85 ? -0.328 4.719 -1.531 1.00 86.19 85 SER A N 1
ATOM 691 C CA . SER A 1 85 ? 0.995 4.558 -0.918 1.00 86.19 85 SER A CA 1
ATOM 692 C C . SER A 1 85 ? 1.465 5.802 -0.151 1.00 86.19 85 SER A C 1
ATOM 694 O O . SER A 1 85 ? 2.292 5.664 0.743 1.00 86.19 85 SER A O 1
ATOM 696 N N . PHE A 1 86 ? 0.974 7.003 -0.494 1.00 78.81 86 PHE A N 1
ATOM 697 C CA . PHE A 1 86 ? 1.400 8.279 0.108 1.00 78.81 86 PHE A CA 1
ATOM 698 C C . PHE A 1 86 ? 0.473 8.820 1.209 1.00 78.81 86 PHE A C 1
ATOM 700 O O . PHE A 1 86 ? 0.955 9.489 2.119 1.00 78.81 86 PHE A O 1
ATOM 707 N N . LYS A 1 87 ? -0.848 8.623 1.111 1.00 59.47 87 LYS A N 1
ATOM 708 C CA . LYS A 1 87 ? -1.862 9.391 1.871 1.00 59.47 87 LYS A CA 1
ATOM 709 C C . LYS A 1 87 ? -2.102 8.950 3.325 1.00 59.47 87 LYS A C 1
ATOM 711 O O . LYS A 1 87 ? -3.186 9.167 3.852 1.00 59.47 87 LYS A O 1
ATOM 716 N N . GLY A 1 88 ? -1.090 8.415 3.998 1.00 57.94 88 GLY A N 1
ATOM 717 C CA . GLY A 1 88 ? -1.278 7.789 5.302 1.00 57.94 88 GLY A CA 1
ATOM 718 C C . GLY A 1 88 ? -1.751 6.360 5.090 1.00 57.94 88 GLY A C 1
ATOM 719 O O . GLY A 1 88 ? -2.749 6.091 4.427 1.00 57.94 88 GLY A O 1
ATOM 720 N N . SER A 1 89 ? -0.960 5.437 5.606 1.00 66.44 89 SER A N 1
ATOM 721 C CA . SER A 1 89 ? -1.008 3.994 5.389 1.00 66.44 89 SER A CA 1
ATOM 722 C C . SER A 1 89 ? -2.262 3.312 5.936 1.00 66.44 89 SER A C 1
ATOM 724 O O . SER A 1 89 ? -2.273 2.090 6.047 1.00 66.44 89 SER A O 1
ATOM 726 N N . LEU A 1 90 ? -3.334 4.041 6.267 1.00 85.56 90 LEU A N 1
ATOM 727 C CA . LEU A 1 90 ? -4.552 3.428 6.768 1.00 85.56 90 LEU A CA 1
ATOM 728 C C . LEU A 1 90 ? -5.864 4.094 6.349 1.00 85.56 90 LEU A C 1
ATOM 730 O O . LEU A 1 90 ? -6.015 5.309 6.368 1.00 85.56 90 LEU A O 1
ATOM 734 N N . ASN A 1 91 ? -6.852 3.250 6.060 1.00 90.25 91 ASN A N 1
ATOM 735 C CA . ASN A 1 91 ? -8.267 3.612 6.096 1.00 90.25 91 ASN A CA 1
ATOM 736 C C . ASN A 1 91 ? -8.933 2.840 7.240 1.00 90.25 91 ASN A C 1
ATOM 738 O O . ASN A 1 91 ? -8.750 1.627 7.346 1.00 90.25 91 ASN A O 1
ATOM 742 N N . ILE A 1 92 ? -9.737 3.513 8.062 1.00 90.12 92 ILE A N 1
ATOM 743 C CA . ILE A 1 92 ? -10.464 2.892 9.177 1.00 90.12 92 ILE A CA 1
ATOM 744 C C . ILE A 1 92 ? -11.962 2.975 8.891 1.00 90.12 92 ILE A C 1
ATOM 746 O O . ILE A 1 92 ? -12.471 4.009 8.461 1.00 90.12 92 ILE A O 1
ATOM 750 N N . TYR A 1 93 ? -12.657 1.875 9.143 1.00 91.19 93 TYR A N 1
ATOM 751 C CA . TYR A 1 93 ? -14.088 1.713 8.951 1.00 91.19 93 TYR A CA 1
ATOM 752 C C . TYR A 1 93 ? -14.736 1.200 10.234 1.00 91.19 93 TYR A C 1
ATOM 754 O O . TYR A 1 93 ? -14.117 0.432 10.973 1.00 91.19 93 TYR A O 1
ATOM 762 N N . ASN A 1 94 ? -15.983 1.594 10.482 1.00 89.88 94 ASN A N 1
ATOM 763 C CA . ASN A 1 94 ? -16.792 1.008 11.551 1.00 89.88 94 ASN A CA 1
ATOM 764 C C . ASN A 1 94 ? -17.385 -0.357 11.136 1.00 89.88 94 ASN A C 1
ATOM 766 O O . ASN A 1 94 ? -17.203 -0.834 10.012 1.00 89.88 94 ASN A O 1
ATOM 770 N N . ASN A 1 95 ? -18.138 -0.972 12.044 1.00 90.50 95 ASN A N 1
ATOM 771 C CA . ASN A 1 95 ? -18.865 -2.228 11.836 1.00 90.50 95 ASN A CA 1
ATOM 772 C C . ASN A 1 95 ? -20.005 -2.160 10.795 1.00 90.50 95 ASN A C 1
ATOM 774 O O . ASN A 1 95 ? -20.506 -3.200 10.369 1.00 90.50 95 ASN A O 1
ATOM 778 N N . ASN A 1 96 ? -20.398 -0.966 10.345 1.00 89.56 96 ASN A N 1
ATOM 779 C CA . ASN A 1 96 ? -21.320 -0.776 9.220 1.00 89.56 96 ASN A CA 1
ATOM 780 C C . ASN A 1 96 ? -20.578 -0.673 7.875 1.00 89.56 96 ASN A C 1
ATOM 782 O O . ASN A 1 96 ? -21.205 -0.633 6.818 1.00 89.56 96 ASN A O 1
ATOM 786 N N . GLY A 1 97 ? -19.241 -0.651 7.893 1.00 89.81 97 GLY A N 1
ATOM 787 C CA . GLY A 1 97 ? -18.411 -0.449 6.708 1.00 89.81 97 GLY A CA 1
ATOM 788 C C . GLY A 1 97 ? -18.320 1.012 6.260 1.00 89.81 97 GLY A C 1
ATOM 789 O O . GLY A 1 97 ? -17.907 1.267 5.127 1.00 89.81 97 GLY A O 1
ATOM 790 N N . GLU A 1 98 ? -18.686 1.960 7.120 1.00 89.81 98 GLU A N 1
ATOM 791 C CA . GLU A 1 98 ? -18.595 3.397 6.865 1.00 89.81 98 GLU A CA 1
ATOM 792 C C . GLU A 1 98 ? -17.197 3.895 7.230 1.00 89.81 98 GLU A C 1
ATOM 794 O O . GLU A 1 98 ? -16.669 3.575 8.301 1.00 89.81 98 GLU A O 1
ATOM 799 N N . LYS A 1 99 ? -16.584 4.674 6.334 1.00 89.19 99 LYS A N 1
ATOM 800 C CA . LYS A 1 99 ? -15.244 5.217 6.555 1.00 89.19 99 LYS A CA 1
ATOM 801 C C . LYS A 1 99 ? -15.263 6.290 7.641 1.00 89.19 99 LYS A C 1
ATOM 803 O O . LYS A 1 99 ? -16.080 7.215 7.607 1.00 89.19 99 LYS A O 1
ATOM 808 N N . ILE A 1 100 ? -14.328 6.173 8.573 1.00 87.19 100 ILE A N 1
ATOM 809 C CA . ILE A 1 100 ? -14.125 7.105 9.678 1.00 87.19 100 ILE A CA 1
ATOM 810 C C . ILE A 1 100 ? -13.116 8.168 9.248 1.00 87.19 100 ILE A C 1
ATOM 812 O O . ILE A 1 100 ? -12.054 7.848 8.711 1.00 87.19 100 ILE A O 1
ATOM 816 N N . PHE A 1 101 ? -13.441 9.433 9.509 1.00 81.69 101 PHE A N 1
ATOM 817 C CA . PHE A 1 101 ? -12.560 10.568 9.256 1.00 81.69 101 PHE A CA 1
ATOM 818 C C . PHE A 1 101 ? -12.212 11.274 10.560 1.00 81.69 101 PHE A C 1
ATOM 820 O O . PHE A 1 101 ? -13.082 11.581 11.379 1.00 81.69 101 PHE A O 1
ATOM 827 N N . PHE A 1 102 ? -10.932 11.594 10.710 1.00 76.81 102 PHE A N 1
ATOM 828 C CA . PHE A 1 102 ? -10.408 12.294 11.870 1.00 76.81 102 PHE A CA 1
ATOM 829 C C . PHE A 1 102 ? -10.106 13.743 11.491 1.00 76.81 102 PHE A C 1
ATOM 831 O O . PHE A 1 102 ? -9.339 14.035 10.573 1.00 76.81 102 PHE A O 1
ATOM 838 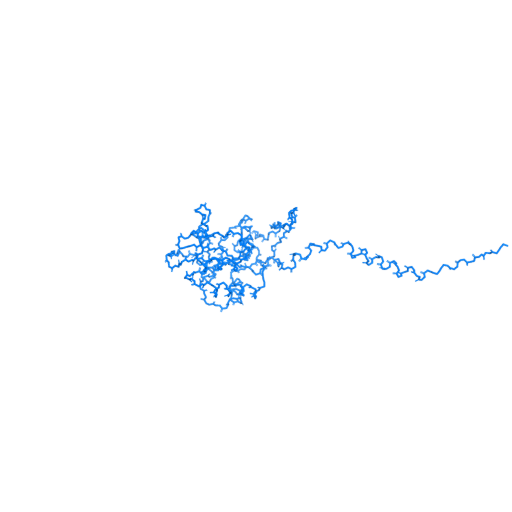N N . LYS A 1 103 ? -10.743 14.692 12.181 1.00 68.62 103 LYS A N 1
ATOM 839 C CA . LYS A 1 103 ? -10.419 16.111 12.014 1.00 68.62 103 LYS A CA 1
ATOM 840 C C . LYS A 1 103 ? -9.091 16.402 12.705 1.00 68.62 103 LYS A C 1
ATOM 842 O O . LYS A 1 103 ? -8.939 16.106 13.884 1.00 68.62 103 LYS A O 1
ATOM 847 N N . LYS A 1 104 ? -8.191 17.092 11.997 1.00 65.94 104 LYS A N 1
ATOM 848 C CA . LYS A 1 104 ? -6.927 17.636 12.532 1.00 65.94 104 LYS A CA 1
ATOM 849 C C . LYS A 1 104 ? -5.883 16.588 12.949 1.00 65.94 104 LYS A C 1
ATOM 851 O O . LYS A 1 104 ? -4.940 16.950 13.644 1.00 65.94 104 LYS A O 1
ATOM 856 N N . THR A 1 105 ? -6.005 15.337 12.513 1.00 68.62 105 THR A N 1
ATOM 857 C CA . THR A 1 105 ? -4.905 14.371 12.616 1.00 68.62 105 THR A CA 1
ATOM 858 C C . THR A 1 105 ? -4.060 14.429 11.353 1.00 68.62 105 THR A C 1
ATOM 860 O O . THR A 1 105 ? -4.562 14.612 10.245 1.00 68.62 105 THR A O 1
ATOM 863 N N . THR A 1 106 ? -2.752 14.300 11.524 1.00 65.38 106 THR A N 1
ATOM 864 C CA . THR A 1 106 ? -1.801 14.126 10.417 1.00 65.38 106 THR A CA 1
ATOM 865 C C . THR A 1 106 ? -1.000 12.834 10.565 1.00 65.38 106 THR A C 1
ATOM 867 O O . THR A 1 106 ? -0.172 12.526 9.711 1.00 65.38 106 THR A O 1
ATOM 870 N N . CYS A 1 107 ? -1.234 12.084 11.647 1.00 72.44 107 CYS A N 1
ATOM 871 C CA . CYS A 1 107 ? -0.462 10.917 12.035 1.00 72.44 107 CYS A CA 1
ATOM 872 C C . CYS A 1 107 ? -1.370 9.785 12.530 1.00 72.44 107 CYS A C 1
ATOM 874 O O . CYS A 1 107 ? -2.308 10.003 13.297 1.00 72.44 107 CYS A O 1
ATOM 876 N N . ILE A 1 108 ? -0.995 8.564 12.155 1.00 76.38 108 ILE A N 1
ATOM 877 C CA . ILE A 1 108 ? -1.602 7.286 12.548 1.00 76.38 108 ILE A CA 1
ATOM 878 C C . ILE A 1 108 ? -1.803 7.187 14.061 1.00 76.38 108 ILE A C 1
ATOM 880 O O . ILE A 1 108 ? -2.847 6.754 14.543 1.00 76.38 108 ILE A O 1
ATOM 884 N N . ASN A 1 109 ? -0.797 7.608 14.829 1.00 80.19 109 ASN A N 1
ATOM 885 C CA . ASN A 1 109 ? -0.801 7.472 16.282 1.00 80.19 109 ASN A CA 1
ATOM 886 C C . ASN A 1 109 ? -1.941 8.265 16.927 1.00 80.19 109 ASN A C 1
ATOM 888 O O . ASN A 1 109 ? -2.494 7.827 17.936 1.00 80.19 109 ASN A O 1
ATOM 892 N N . ASP A 1 110 ? -2.292 9.414 16.354 1.00 80.62 110 ASP A N 1
ATOM 893 C CA . ASP A 1 110 ? -3.366 10.257 16.871 1.00 80.62 110 ASP A CA 1
ATOM 894 C C . ASP A 1 110 ? -4.731 9.647 16.544 1.00 80.62 110 ASP A C 1
ATOM 896 O O . ASP A 1 110 ? -5.606 9.606 17.405 1.00 80.62 110 ASP A O 1
ATOM 900 N N . GLU A 1 111 ? -4.888 9.078 15.347 1.00 82.06 111 GLU A N 1
ATOM 901 C CA . GLU A 1 111 ? -6.116 8.395 14.919 1.00 82.06 111 GLU A CA 1
ATOM 902 C C . GLU A 1 111 ? -6.431 7.186 15.809 1.00 82.06 111 GLU A C 1
ATOM 904 O O . GLU A 1 111 ? -7.554 7.043 16.298 1.00 82.06 111 GLU A O 1
ATOM 909 N N . ILE A 1 112 ? -5.423 6.364 16.123 1.00 83.06 112 ILE A N 1
ATOM 910 C CA . ILE A 1 112 ? -5.582 5.217 17.030 1.00 83.06 112 ILE A CA 1
ATOM 911 C C . ILE A 1 112 ? -5.949 5.677 18.446 1.00 83.06 112 ILE A C 1
ATOM 913 O O . ILE A 1 112 ? -6.840 5.102 19.074 1.00 83.06 112 ILE A O 1
ATOM 917 N N . LYS A 1 113 ? -5.301 6.732 18.960 1.00 83.75 113 LYS A N 1
ATOM 918 C CA . LYS A 1 113 ? -5.640 7.301 20.276 1.00 83.75 113 LYS A CA 1
ATOM 919 C C . LYS A 1 113 ? -7.082 7.803 20.318 1.00 83.75 113 LYS A C 1
ATOM 921 O O . LYS A 1 113 ? -7.767 7.570 21.316 1.00 83.75 113 LYS A O 1
ATOM 926 N N . ILE A 1 114 ? -7.556 8.453 19.254 1.00 82.81 114 ILE A N 1
ATOM 927 C CA . ILE A 1 114 ? -8.946 8.917 19.153 1.00 82.81 114 ILE A CA 1
ATOM 928 C C . ILE A 1 114 ? -9.912 7.724 19.172 1.00 82.81 114 ILE A C 1
ATOM 930 O O . ILE A 1 114 ? -10.875 7.737 19.936 1.00 82.81 114 ILE A O 1
ATOM 934 N N . ILE A 1 115 ? -9.630 6.656 18.418 1.00 83.31 115 ILE A N 1
ATOM 935 C CA . ILE A 1 115 ? -10.477 5.448 18.425 1.00 83.31 115 ILE A CA 1
ATOM 936 C C . ILE A 1 115 ? -10.530 4.811 19.812 1.00 83.31 115 ILE A C 1
ATOM 938 O O . ILE A 1 115 ? -11.607 4.492 20.323 1.00 83.31 115 ILE A O 1
ATOM 942 N N . ASN A 1 116 ? -9.372 4.644 20.447 1.00 84.19 116 ASN A N 1
ATOM 943 C CA . ASN A 1 116 ? -9.288 4.021 21.763 1.00 84.19 116 ASN A CA 1
ATOM 944 C C . ASN A 1 116 ? -10.027 4.823 22.843 1.00 84.19 116 ASN A C 1
ATOM 946 O O . ASN A 1 116 ? -10.542 4.228 23.792 1.00 84.19 116 ASN A O 1
ATOM 950 N N . SER A 1 117 ? -10.087 6.151 22.700 1.00 80.88 117 SER A N 1
ATOM 951 C CA . SER A 1 117 ? -10.711 7.062 23.665 1.00 80.88 117 SER A CA 1
ATOM 952 C C . SER A 1 117 ? -12.223 7.254 23.480 1.00 80.88 117 SER A C 1
ATOM 954 O O . SER A 1 117 ? -12.830 7.918 24.314 1.00 80.88 117 SER A O 1
ATOM 956 N N . LYS A 1 118 ? -12.855 6.634 22.464 1.00 68.00 118 LYS A N 1
ATOM 957 C CA . LYS A 1 118 ? -14.312 6.705 22.195 1.00 68.00 118 LYS A CA 1
ATOM 958 C C . LYS A 1 118 ? -14.876 8.140 22.148 1.00 68.00 118 LYS A C 1
ATOM 960 O O . LYS A 1 118 ? -16.008 8.366 22.562 1.00 68.00 118 LYS A O 1
ATOM 965 N N . ILE A 1 119 ? -14.099 9.117 21.687 1.00 61.41 119 ILE A N 1
ATOM 966 C CA . ILE A 1 119 ? -14.555 10.514 21.670 1.00 61.41 119 ILE A CA 1
ATOM 967 C C . ILE A 1 119 ? -15.622 10.695 20.577 1.00 61.41 119 ILE A C 1
ATOM 969 O O . ILE A 1 119 ? -15.455 10.200 19.463 1.00 61.41 119 ILE A O 1
ATOM 973 N N . ASP A 1 120 ? -16.656 11.494 20.864 1.00 54.31 120 ASP A N 1
ATOM 974 C CA . ASP A 1 120 ? -17.725 11.957 19.950 1.00 54.31 120 ASP A CA 1
ATOM 975 C C . ASP A 1 120 ? -17.223 12.727 18.700 1.00 54.31 120 ASP A C 1
ATOM 977 O O . ASP A 1 120 ? -17.991 13.333 17.953 1.00 54.31 120 ASP A O 1
ATOM 981 N N . SER A 1 121 ? -15.910 12.747 18.460 1.00 58.94 121 SER A N 1
ATOM 982 C CA . SER A 1 121 ? -15.239 13.441 17.363 1.00 58.94 121 SER A CA 1
ATOM 983 C C . SER A 1 121 ? -15.137 12.609 16.083 1.00 58.94 121 SER A C 1
ATOM 985 O O . SER A 1 121 ? -14.654 13.127 15.070 1.00 58.94 121 SER A O 1
ATOM 987 N N . LEU A 1 122 ? -15.591 11.349 16.102 1.00 67.56 122 LEU A N 1
ATOM 988 C CA . LEU A 1 122 ? -15.643 10.500 14.914 1.00 67.56 122 LEU A CA 1
ATOM 989 C C . LEU A 1 122 ? -16.683 11.050 13.938 1.00 67.56 122 LEU A C 1
ATOM 991 O O . LEU A 1 122 ? -17.882 11.055 14.214 1.00 67.56 122 LEU A O 1
ATOM 995 N N . GLN A 1 123 ? -16.220 11.522 12.783 1.00 69.19 123 GLN A N 1
ATOM 996 C CA . GLN A 1 123 ? -17.110 11.927 11.706 1.00 69.19 123 GLN A CA 1
ATOM 997 C C . GLN A 1 123 ? -17.201 10.821 10.667 1.00 69.19 123 GLN A C 1
ATOM 999 O O . GLN A 1 123 ? -16.188 10.308 10.186 1.00 69.19 123 GLN A O 1
ATOM 1004 N N . PHE A 1 124 ? -18.433 10.499 10.296 1.00 67.44 124 PHE A N 1
ATOM 1005 C CA . PHE A 1 124 ? -18.737 9.565 9.226 1.00 67.44 124 PHE A CA 1
ATOM 1006 C C . PHE A 1 124 ? -19.088 10.360 7.976 1.00 67.44 124 PHE A C 1
ATOM 1008 O O . PHE A 1 124 ? -19.841 11.335 8.037 1.00 67.44 124 PHE A O 1
ATOM 1015 N N . ASN A 1 125 ? -18.534 9.958 6.836 1.00 65.88 125 ASN A N 1
ATOM 1016 C CA . ASN A 1 125 ? -18.985 10.464 5.548 1.00 65.88 125 ASN A CA 1
ATOM 1017 C C . ASN A 1 125 ? -19.832 9.376 4.879 1.00 65.88 125 ASN A C 1
ATOM 1019 O O . ASN A 1 125 ? -19.255 8.457 4.294 1.00 65.88 125 ASN A O 1
ATOM 1023 N N . PRO A 1 126 ? -21.170 9.462 4.937 1.00 56.81 126 PRO A N 1
ATOM 1024 C CA . PRO A 1 126 ? -22.036 8.403 4.424 1.00 56.81 126 PRO A CA 1
ATOM 1025 C C . PRO A 1 126 ? -21.939 8.211 2.899 1.00 56.81 126 PRO A C 1
ATOM 1027 O O . PRO A 1 126 ? -22.386 7.191 2.389 1.00 56.81 126 PRO A O 1
ATOM 1030 N N . ASN A 1 127 ? -21.338 9.154 2.154 1.00 57.84 127 ASN A N 1
ATOM 1031 C CA . ASN A 1 127 ? -21.597 9.288 0.716 1.00 57.84 127 ASN A CA 1
ATOM 1032 C C . ASN A 1 127 ? -20.384 9.161 -0.220 1.00 57.84 127 ASN A C 1
ATOM 1034 O O . ASN A 1 127 ? -20.513 9.543 -1.384 1.00 57.84 127 ASN A O 1
ATOM 1038 N N . LYS A 1 128 ? -19.200 8.697 0.214 1.00 69.81 128 LYS A N 1
ATOM 1039 C CA . LYS A 1 128 ? -18.038 8.681 -0.709 1.00 69.81 128 LYS A CA 1
ATOM 1040 C C . LYS A 1 128 ? -17.210 7.405 -0.782 1.00 69.81 128 LYS A C 1
ATOM 1042 O O . LYS A 1 128 ? -16.760 7.096 -1.880 1.00 69.81 128 LYS A O 1
ATOM 1047 N N . GLU A 1 129 ? -16.982 6.692 0.319 1.00 78.62 129 GLU A N 1
ATOM 1048 C CA . GLU A 1 129 ? -16.105 5.512 0.314 1.00 78.62 129 GLU A CA 1
ATOM 1049 C C . GLU A 1 129 ? -16.566 4.500 1.366 1.00 78.62 129 GLU A C 1
ATOM 1051 O O . GLU A 1 129 ? -16.554 4.785 2.566 1.00 78.62 129 GLU A O 1
ATOM 1056 N N . THR A 1 130 ? -16.974 3.316 0.916 1.00 88.56 130 THR A N 1
ATOM 1057 C CA . THR A 1 130 ? -17.358 2.205 1.796 1.00 88.56 130 THR A CA 1
ATOM 1058 C C . THR A 1 130 ? -16.272 1.137 1.847 1.00 88.56 130 THR A C 1
ATOM 1060 O O . THR A 1 130 ? -15.544 0.910 0.877 1.00 88.56 130 THR A O 1
ATOM 1063 N N . LEU A 1 131 ? -16.208 0.397 2.956 1.00 90.19 131 LEU A N 1
ATOM 1064 C CA . LEU A 1 131 ? -15.299 -0.742 3.096 1.00 90.19 131 LEU A CA 1
ATOM 1065 C C . LEU A 1 131 ? -15.489 -1.738 1.944 1.00 90.19 131 LEU A C 1
ATOM 1067 O O . LEU A 1 131 ? -14.528 -2.211 1.348 1.00 90.19 131 LEU A O 1
ATOM 1071 N N . LYS A 1 132 ? -16.741 -2.023 1.574 1.00 90.19 132 LYS A N 1
ATOM 1072 C CA . LYS A 1 132 ? -17.060 -2.938 0.471 1.00 90.19 132 LYS A CA 1
ATOM 1073 C C . LYS A 1 132 ? -16.448 -2.478 -0.856 1.00 90.19 132 LYS A C 1
ATOM 1075 O O . LYS A 1 132 ? -15.959 -3.312 -1.616 1.00 90.19 132 LYS A O 1
ATOM 1080 N N . GLU A 1 133 ? -16.464 -1.179 -1.140 1.00 88.94 133 GLU A N 1
ATOM 1081 C CA . GLU A 1 133 ? -15.892 -0.619 -2.366 1.00 88.94 133 GLU A CA 1
ATOM 1082 C C . GLU A 1 133 ? -14.368 -0.674 -2.400 1.00 88.94 133 GLU A C 1
ATOM 1084 O O . GLU A 1 133 ? -13.810 -0.943 -3.466 1.00 88.94 133 GLU A O 1
ATOM 1089 N N . ASP A 1 134 ? -13.705 -0.465 -1.263 1.00 89.44 134 ASP A N 1
ATOM 1090 C CA . ASP A 1 134 ? -12.249 -0.591 -1.158 1.00 89.44 134 ASP A CA 1
ATOM 1091 C C . ASP A 1 134 ? -11.796 -2.052 -1.300 1.00 89.44 134 ASP A C 1
ATOM 1093 O O . ASP A 1 134 ? -10.768 -2.333 -1.919 1.00 89.44 134 ASP A O 1
ATOM 1097 N N . LEU A 1 135 ? -12.593 -2.999 -0.796 1.00 91.38 135 LEU A N 1
ATOM 1098 C CA . LEU A 1 135 ? -12.262 -4.425 -0.817 1.00 91.38 135 LEU A CA 1
ATOM 1099 C C . LEU A 1 135 ? -12.609 -5.130 -2.140 1.00 91.38 135 LEU A C 1
ATOM 1101 O O . LEU A 1 135 ? -12.040 -6.182 -2.430 1.00 91.38 135 LEU A O 1
ATOM 1105 N N . LYS A 1 136 ? -13.515 -4.577 -2.964 1.00 89.75 136 LYS A N 1
ATOM 1106 C CA . LYS A 1 136 ? -14.087 -5.274 -4.141 1.00 89.75 136 LYS A CA 1
ATOM 1107 C C . LYS A 1 136 ? -13.054 -5.761 -5.163 1.00 89.75 136 LYS A C 1
ATOM 1109 O O . LYS A 1 136 ? -13.282 -6.764 -5.833 1.00 89.75 136 LYS A O 1
ATOM 1114 N N . ASN A 1 137 ? -11.937 -5.045 -5.279 1.00 89.88 137 ASN A N 1
ATOM 1115 C CA . ASN A 1 137 ? -10.877 -5.324 -6.244 1.00 89.88 137 ASN A CA 1
ATOM 1116 C C . ASN A 1 137 ? -9.636 -5.927 -5.581 1.00 89.88 137 ASN A C 1
ATOM 1118 O O . ASN A 1 137 ? -8.579 -5.946 -6.200 1.00 89.88 137 ASN A O 1
ATOM 1122 N N . LEU A 1 138 ? -9.717 -6.378 -4.331 1.00 94.06 138 LEU A N 1
ATOM 1123 C CA . LEU A 1 138 ? -8.572 -6.978 -3.663 1.00 94.06 138 LEU A CA 1
ATOM 1124 C C . LEU A 1 138 ? -8.446 -8.465 -3.995 1.00 94.06 138 LEU A C 1
ATOM 1126 O O . LEU A 1 138 ? -9.422 -9.217 -4.019 1.00 94.06 138 LEU A O 1
ATOM 1130 N N . MET A 1 139 ? -7.206 -8.881 -4.213 1.00 94.44 139 MET A N 1
ATOM 1131 C CA . MET A 1 139 ? -6.790 -10.251 -4.476 1.00 94.44 139 MET A CA 1
ATOM 1132 C C . MET A 1 139 ? -5.834 -10.679 -3.374 1.00 94.44 139 MET A C 1
ATOM 1134 O O . MET A 1 139 ? -4.940 -9.928 -2.991 1.00 94.44 139 MET A O 1
ATOM 1138 N N . ASN A 1 140 ? -6.037 -11.872 -2.832 1.00 93.81 140 ASN A N 1
ATOM 1139 C CA . ASN A 1 140 ? -5.214 -12.396 -1.754 1.00 93.81 140 ASN A CA 1
ATOM 1140 C C . ASN A 1 140 ? -3.823 -12.786 -2.279 1.00 93.81 140 ASN A C 1
ATOM 1142 O O . ASN A 1 140 ? -3.721 -13.537 -3.247 1.00 93.81 140 ASN A O 1
ATOM 1146 N N . ILE A 1 141 ? -2.755 -12.331 -1.619 1.00 92.56 141 ILE A N 1
ATOM 1147 C CA . ILE A 1 141 ? -1.365 -12.585 -2.041 1.00 92.56 141 ILE A CA 1
ATOM 1148 C C . ILE A 1 141 ? -1.033 -14.088 -2.027 1.00 92.56 141 ILE A C 1
ATOM 1150 O O . ILE A 1 141 ? -0.302 -14.568 -2.889 1.00 92.56 141 ILE A O 1
ATOM 1154 N N . ASN A 1 142 ? -1.575 -14.850 -1.071 1.00 87.94 142 ASN A N 1
ATOM 1155 C CA . ASN A 1 142 ? -1.224 -16.262 -0.895 1.00 87.94 142 ASN A CA 1
ATOM 1156 C C . ASN A 1 142 ? -1.998 -17.199 -1.822 1.00 87.94 142 ASN A C 1
ATOM 1158 O O . ASN A 1 142 ? -1.435 -18.184 -2.293 1.00 87.94 142 ASN A O 1
ATOM 1162 N N . SER A 1 143 ? -3.283 -16.920 -2.036 1.00 85.19 143 SER A N 1
ATOM 1163 C CA . SER A 1 143 ? -4.201 -17.816 -2.753 1.00 85.19 143 SER A CA 1
ATOM 1164 C C . SER A 1 143 ? -4.617 -17.308 -4.127 1.00 85.19 143 SER A C 1
ATOM 1166 O O . SER A 1 143 ? -5.260 -18.039 -4.870 1.00 85.19 143 SER A O 1
ATOM 1168 N N . ASN A 1 144 ? -4.287 -16.058 -4.457 1.00 81.56 144 ASN A N 1
ATOM 1169 C CA . ASN A 1 144 ? -4.727 -15.378 -5.671 1.00 81.56 144 ASN A CA 1
ATOM 1170 C C . ASN A 1 144 ? -6.255 -15.366 -5.868 1.00 81.56 144 ASN A C 1
ATOM 1172 O O . ASN A 1 144 ? -6.752 -15.201 -6.978 1.00 81.56 144 ASN A O 1
ATOM 1176 N N . ASN A 1 145 ? -7.012 -15.546 -4.786 1.00 87.38 145 ASN A N 1
ATOM 1177 C CA . ASN A 1 145 ? -8.463 -15.487 -4.805 1.00 87.38 145 ASN A CA 1
ATOM 1178 C C . ASN A 1 145 ? -8.933 -14.065 -4.517 1.00 87.38 145 ASN A C 1
ATOM 1180 O O . ASN A 1 145 ? -8.305 -13.334 -3.744 1.00 87.38 145 ASN A O 1
ATOM 1184 N N . LYS A 1 146 ? -10.078 -13.698 -5.096 1.00 87.00 146 LYS A N 1
ATOM 1185 C CA . LYS A 1 146 ? -10.757 -12.449 -4.752 1.00 87.00 146 LYS A CA 1
ATOM 1186 C C . LYS A 1 146 ? -11.073 -12.403 -3.264 1.00 87.00 146 LYS A C 1
ATOM 1188 O O . LYS A 1 146 ? -11.343 -13.427 -2.629 1.00 87.00 146 LYS A O 1
ATOM 1193 N N . PHE A 1 147 ? -11.072 -11.189 -2.735 1.00 84.31 147 PHE A N 1
ATOM 1194 C CA . PHE A 1 147 ? -11.521 -10.912 -1.388 1.00 84.31 147 PHE A CA 1
ATOM 1195 C C . PHE A 1 147 ? -12.919 -11.501 -1.154 1.00 84.31 147 PHE A C 1
ATOM 1197 O O . PHE A 1 147 ? -13.867 -11.192 -1.879 1.00 84.31 147 PHE A O 1
ATOM 1204 N N . LYS A 1 148 ? -13.049 -12.373 -0.149 1.00 79.94 148 LYS A N 1
ATOM 1205 C CA . LYS A 1 148 ? -14.349 -12.935 0.229 1.00 79.94 148 LYS A CA 1
ATOM 1206 C C . LYS A 1 148 ? -15.120 -11.905 1.053 1.00 79.94 148 LYS A C 1
ATOM 1208 O O . LYS A 1 148 ? -14.514 -11.297 1.932 1.00 79.94 148 LYS A O 1
ATOM 1213 N N . PRO A 1 149 ? -16.432 -11.725 0.826 1.00 71.25 149 PRO A N 1
ATOM 1214 C CA . PRO A 1 149 ? -17.248 -10.841 1.651 1.00 71.25 149 PRO A CA 1
ATOM 1215 C C . PRO A 1 149 ? -17.033 -11.132 3.141 1.00 71.25 149 PRO A C 1
ATOM 1217 O O . PRO A 1 149 ? -17.090 -12.289 3.556 1.00 71.25 149 PRO A O 1
ATOM 1220 N N . ILE A 1 150 ? -16.759 -10.096 3.935 1.00 71.19 150 ILE A N 1
ATOM 1221 C CA . ILE A 1 150 ? -16.707 -10.227 5.393 1.00 71.19 150 ILE A CA 1
ATOM 1222 C C . ILE A 1 150 ? -18.115 -10.017 5.944 1.00 71.19 150 ILE A C 1
ATOM 1224 O O . ILE A 1 150 ? -18.819 -9.104 5.511 1.00 71.19 150 ILE A O 1
ATOM 1228 N N . ASN A 1 151 ? -18.493 -10.807 6.947 1.00 76.69 151 ASN A N 1
ATOM 1229 C CA . ASN A 1 151 ? -19.585 -10.436 7.832 1.00 76.69 151 ASN A CA 1
ATOM 1230 C C . ASN A 1 151 ? -19.143 -9.240 8.693 1.00 76.69 151 ASN A C 1
ATOM 1232 O O . ASN A 1 151 ? -18.355 -9.386 9.626 1.00 76.69 151 ASN A O 1
ATOM 1236 N N . LEU A 1 152 ? -19.621 -8.044 8.341 1.00 76.12 152 LEU A N 1
ATOM 1237 C CA . LEU A 1 152 ? -19.188 -6.777 8.944 1.00 76.12 152 LEU A CA 1
ATOM 1238 C C . LEU A 1 152 ? -19.501 -6.658 10.447 1.00 76.12 152 LEU A C 1
ATOM 1240 O O . LEU A 1 152 ? -18.947 -5.804 11.128 1.00 76.12 152 LEU A O 1
ATOM 1244 N N . LYS A 1 153 ? -20.353 -7.538 10.988 1.00 78.94 153 LYS A N 1
ATOM 1245 C CA . LYS A 1 153 ? -20.750 -7.515 12.403 1.00 78.94 153 LYS A CA 1
ATOM 1246 C C . LYS A 1 153 ? -19.764 -8.209 13.349 1.00 78.94 153 LYS A C 1
ATOM 1248 O O . LYS A 1 153 ? -19.963 -8.162 14.556 1.00 78.94 153 LYS A O 1
ATOM 1253 N N . GLU A 1 154 ? -18.725 -8.860 12.828 1.00 83.56 154 GLU A N 1
ATOM 1254 C CA . GLU A 1 154 ? -17.763 -9.611 13.651 1.00 83.56 154 GLU A CA 1
ATOM 1255 C C . GLU A 1 154 ? -16.772 -8.716 14.410 1.00 83.56 154 GLU A C 1
ATOM 1257 O O . GLU A 1 154 ? -16.228 -9.134 15.431 1.00 83.56 154 GLU A O 1
ATOM 1262 N N . ASN A 1 155 ? -16.498 -7.509 13.907 1.00 88.12 155 ASN A N 1
ATOM 1263 C CA . ASN A 1 155 ? -15.496 -6.600 14.469 1.00 88.12 155 ASN A CA 1
ATOM 1264 C C . ASN A 1 155 ? -16.099 -5.207 14.661 1.00 88.12 155 ASN A C 1
ATOM 1266 O O . ASN A 1 155 ? -16.942 -4.788 13.873 1.00 88.12 155 ASN A O 1
ATOM 1270 N N . GLU A 1 156 ? -15.647 -4.474 15.681 1.00 89.19 156 GLU A N 1
ATOM 1271 C CA . GLU A 1 156 ? -16.060 -3.076 15.878 1.00 89.19 156 GLU A CA 1
ATOM 1272 C C . GLU A 1 156 ? -15.456 -2.172 14.798 1.00 89.19 156 GLU A C 1
ATOM 1274 O O . GLU A 1 156 ? -16.110 -1.239 14.331 1.00 89.19 156 GLU A O 1
ATOM 1279 N N . TYR A 1 157 ? -14.224 -2.482 14.380 1.00 90.88 157 TYR A N 1
ATOM 1280 C CA . TYR A 1 157 ? -13.494 -1.722 13.372 1.00 90.88 157 TYR A CA 1
ATOM 1281 C C . TYR A 1 157 ? -12.815 -2.613 12.333 1.00 90.88 157 TYR A C 1
ATOM 1283 O O . TYR A 1 157 ? -12.314 -3.701 12.627 1.00 90.88 157 TYR A O 1
ATOM 1291 N N . TYR A 1 158 ? -12.716 -2.093 11.116 1.00 92.44 158 TYR A N 1
ATOM 1292 C CA . TYR A 1 158 ? -11.902 -2.657 10.046 1.00 92.44 158 TYR A CA 1
ATOM 1293 C C . TYR A 1 158 ? -10.847 -1.640 9.639 1.00 92.44 158 TYR A C 1
ATOM 1295 O O . TYR A 1 158 ? -11.164 -0.488 9.352 1.00 92.44 158 TYR A O 1
ATOM 1303 N N . VAL A 1 159 ? -9.591 -2.067 9.596 1.00 92.12 159 VAL A N 1
ATOM 1304 C CA . VAL A 1 159 ? -8.456 -1.211 9.252 1.00 92.12 159 VAL A CA 1
ATOM 1305 C C . VAL A 1 159 ? -7.813 -1.755 7.988 1.00 92.12 159 VAL A C 1
ATOM 1307 O O . VAL A 1 159 ? -7.307 -2.875 7.982 1.00 92.12 159 VAL A O 1
ATOM 1310 N N . ILE A 1 160 ? -7.818 -0.980 6.910 1.00 93.81 160 ILE A N 1
ATOM 1311 C CA . ILE A 1 160 ? -7.037 -1.293 5.715 1.00 93.81 160 ILE A CA 1
ATOM 1312 C C . ILE A 1 160 ? -5.676 -0.640 5.876 1.00 93.81 160 ILE A C 1
ATOM 1314 O O . ILE A 1 160 ? -5.605 0.57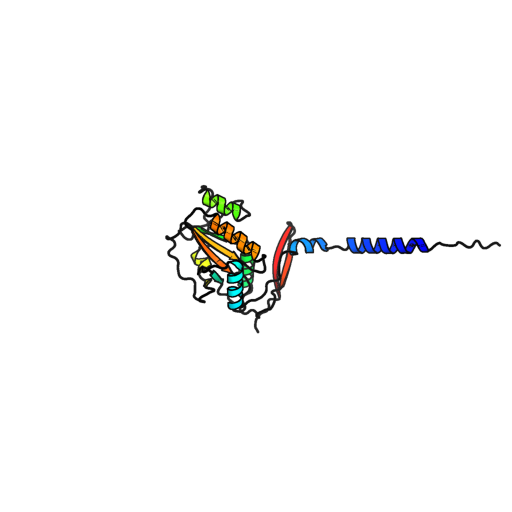8 5.842 1.00 93.81 160 ILE A O 1
ATOM 1318 N N . TYR A 1 161 ? -4.626 -1.440 6.040 1.00 93.50 161 TYR A N 1
ATOM 1319 C CA . TYR A 1 161 ? -3.244 -0.988 6.139 1.00 93.50 161 TYR A CA 1
ATOM 1320 C C . TYR A 1 161 ? -2.553 -1.055 4.771 1.00 93.50 161 TYR A C 1
ATOM 1322 O O . TYR A 1 161 ? -2.235 -2.146 4.287 1.00 93.50 161 TYR A O 1
ATOM 1330 N N . TYR A 1 162 ? -2.329 0.094 4.141 1.00 94.00 162 TYR A N 1
ATOM 1331 C CA . TYR A 1 162 ? -1.614 0.215 2.874 1.00 94.00 162 TYR A CA 1
ATOM 1332 C C . TYR A 1 162 ? -0.109 0.272 3.107 1.00 94.00 162 TYR A C 1
ATOM 1334 O O . TYR A 1 162 ? 0.376 1.100 3.872 1.00 94.00 162 TYR A O 1
ATOM 1342 N N . TRP A 1 163 ? 0.649 -0.562 2.400 1.00 93.75 163 TRP A N 1
ATOM 1343 C CA . TRP A 1 163 ? 2.106 -0.574 2.507 1.00 93.75 163 TRP A CA 1
ATOM 1344 C C . TRP A 1 163 ? 2.773 -0.708 1.142 1.00 93.75 163 TRP A C 1
ATOM 1346 O O . TRP A 1 163 ? 2.224 -1.287 0.205 1.00 93.75 163 TRP A O 1
ATOM 1356 N N . SER A 1 164 ? 3.987 -0.173 1.019 1.00 93.31 164 SER A N 1
ATOM 1357 C CA . SER A 1 164 ? 4.810 -0.351 -0.179 1.00 93.31 164 SER A CA 1
ATOM 1358 C C . SER A 1 164 ? 6.299 -0.258 0.143 1.00 93.31 164 SER A C 1
ATOM 1360 O O . SER A 1 164 ? 6.742 0.536 0.975 1.00 93.31 164 SER A O 1
ATOM 1362 N N . SER A 1 165 ? 7.100 -1.072 -0.539 1.00 92.19 165 SER A N 1
ATOM 1363 C CA . SER A 1 165 ? 8.545 -1.190 -0.306 1.00 92.19 165 SER A CA 1
ATOM 1364 C C . SER A 1 165 ? 9.363 0.022 -0.782 1.00 92.19 165 SER A C 1
ATOM 1366 O O . SER A 1 165 ? 10.528 0.196 -0.385 1.00 92.19 165 SER A O 1
ATOM 1368 N N . PHE A 1 166 ? 8.774 0.842 -1.660 1.00 89.94 166 PHE A N 1
ATOM 1369 C CA . PHE A 1 166 ? 9.415 2.026 -2.228 1.00 89.94 166 PHE A CA 1
ATOM 1370 C C . PHE A 1 166 ? 9.219 3.294 -1.391 1.00 89.94 166 PHE A C 1
ATOM 1372 O O . PHE A 1 166 ? 10.037 4.212 -1.494 1.00 89.94 166 PHE A O 1
ATOM 1379 N N . MET A 1 167 ? 8.174 3.325 -0.563 1.00 86.38 167 MET A N 1
ATOM 1380 C CA . MET A 1 167 ? 7.878 4.436 0.341 1.00 86.38 167 MET A CA 1
ATOM 1381 C C . MET A 1 167 ? 8.749 4.402 1.587 1.00 86.38 167 MET A C 1
ATOM 1383 O O . MET A 1 167 ? 9.258 5.433 2.018 1.00 86.38 167 MET A O 1
ATOM 1387 N N . GLU A 1 168 ? 8.972 3.208 2.134 1.00 84.62 168 GLU A N 1
ATOM 1388 C CA . GLU A 1 168 ? 9.618 3.052 3.429 1.00 84.62 168 GLU A CA 1
ATOM 1389 C C . GLU A 1 168 ? 10.655 1.927 3.457 1.00 84.62 168 GLU A C 1
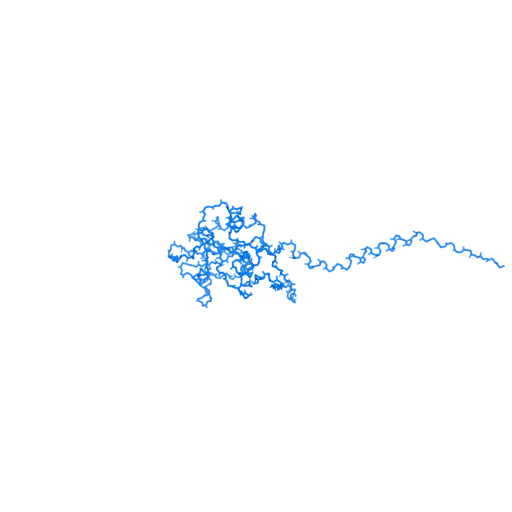ATOM 1391 O O . GLU A 1 168 ? 10.792 1.087 2.560 1.00 84.62 168 GLU A O 1
ATOM 1396 N N . LYS A 1 169 ? 11.455 1.910 4.524 1.00 89.56 169 LYS A N 1
ATOM 1397 C CA . LYS A 1 169 ? 12.327 0.772 4.824 1.00 89.56 169 LYS A CA 1
ATOM 1398 C C . LYS A 1 169 ? 11.476 -0.354 5.413 1.00 89.56 169 LYS A C 1
ATOM 1400 O O . LYS A 1 169 ? 10.597 -0.094 6.222 1.00 89.56 169 LYS A O 1
ATOM 1405 N N . LYS A 1 170 ? 11.813 -1.611 5.102 1.00 91.56 170 LYS A N 1
ATOM 1406 C CA . LYS A 1 170 ? 11.124 -2.810 5.627 1.00 91.56 170 LYS A CA 1
ATOM 1407 C C . LYS A 1 170 ? 10.921 -2.766 7.150 1.00 91.56 170 LYS A C 1
ATOM 1409 O O . LYS A 1 170 ? 9.836 -3.051 7.639 1.00 91.56 170 LYS A O 1
ATOM 1414 N N . LYS A 1 171 ? 11.954 -2.341 7.890 1.00 91.25 171 LYS A N 1
ATOM 1415 C CA . LYS A 1 171 ? 11.907 -2.181 9.353 1.00 91.25 171 LYS A CA 1
ATOM 1416 C C . LYS A 1 171 ? 10.887 -1.127 9.810 1.00 91.25 171 LYS A C 1
ATOM 1418 O O . LYS A 1 171 ? 10.261 -1.334 10.840 1.00 91.25 171 LYS A O 1
ATOM 1423 N N . SER A 1 172 ? 10.727 -0.031 9.066 1.00 89.62 172 SER A N 1
ATOM 1424 C CA . SER A 1 172 ? 9.743 1.020 9.365 1.00 89.62 172 SER A CA 1
ATOM 1425 C C . SER A 1 172 ? 8.321 0.504 9.167 1.00 89.62 172 SER A C 1
ATOM 1427 O O . SER A 1 172 ? 7.551 0.551 10.116 1.00 89.62 172 SER A O 1
ATOM 1429 N N . ILE A 1 173 ? 8.048 -0.138 8.023 1.00 91.06 173 ILE A N 1
ATOM 1430 C CA . ILE A 1 173 ? 6.750 -0.773 7.727 1.00 91.06 173 ILE A CA 1
ATOM 1431 C C . ILE A 1 173 ? 6.371 -1.763 8.836 1.00 91.06 173 ILE A C 1
ATOM 1433 O O . ILE A 1 173 ? 5.266 -1.728 9.371 1.00 91.06 173 ILE A O 1
ATOM 1437 N N . LYS A 1 174 ? 7.314 -2.633 9.228 1.00 92.69 174 LYS A N 1
ATOM 1438 C CA . LYS A 1 174 ? 7.100 -3.586 10.323 1.00 92.69 174 LYS A CA 1
ATOM 1439 C C . LYS A 1 174 ? 6.804 -2.872 11.643 1.00 92.69 174 LYS A C 1
ATOM 1441 O O . LYS A 1 174 ? 5.857 -3.237 12.324 1.00 92.69 174 LYS A O 1
ATOM 1446 N N . SER A 1 175 ? 7.606 -1.870 12.002 1.00 90.94 175 SER A N 1
ATOM 1447 C CA . SER A 1 175 ? 7.449 -1.130 13.258 1.00 90.94 175 SER A CA 1
ATOM 1448 C C . SER A 1 175 ? 6.108 -0.404 13.341 1.00 90.94 175 SER A C 1
ATOM 1450 O O . SER A 1 175 ? 5.499 -0.373 14.406 1.00 90.94 175 SER A O 1
ATOM 1452 N N . GLU A 1 176 ? 5.657 0.184 12.238 1.00 89.50 176 GLU A N 1
ATOM 1453 C CA . GLU A 1 176 ? 4.372 0.870 12.154 1.00 89.50 176 GLU A CA 1
ATOM 1454 C C . GLU A 1 176 ? 3.206 -0.115 12.263 1.00 89.50 176 GLU A C 1
ATOM 1456 O O . GLU A 1 176 ? 2.280 0.104 13.043 1.00 89.50 176 GLU A O 1
ATOM 1461 N N . PHE A 1 177 ? 3.283 -1.246 11.559 1.00 90.88 177 PHE A N 1
ATOM 1462 C CA . PHE A 1 177 ? 2.286 -2.307 11.671 1.00 90.88 177 PHE A CA 1
ATOM 1463 C C . PHE A 1 177 ? 2.238 -2.929 13.075 1.00 90.88 177 PHE A C 1
ATOM 1465 O O . PHE A 1 177 ? 1.155 -3.159 13.610 1.00 90.88 177 PHE A O 1
ATOM 1472 N N . ASP A 1 178 ? 3.392 -3.179 13.696 1.00 91.44 178 ASP A N 1
ATOM 1473 C CA . ASP A 1 178 ? 3.466 -3.689 15.067 1.00 91.44 178 ASP A CA 1
ATOM 1474 C C . ASP A 1 178 ? 2.854 -2.683 16.051 1.00 91.44 178 ASP A C 1
ATOM 1476 O O . ASP A 1 178 ? 2.100 -3.068 16.945 1.00 91.44 178 ASP A O 1
ATOM 1480 N N . PHE A 1 179 ? 3.120 -1.385 15.865 1.00 89.56 179 PHE A N 1
ATOM 1481 C CA . PHE A 1 179 ? 2.489 -0.332 16.655 1.00 89.56 179 PHE A CA 1
ATOM 1482 C C . PHE A 1 179 ? 0.968 -0.337 16.478 1.00 89.56 179 PHE A C 1
ATOM 1484 O O . PHE A 1 179 ? 0.249 -0.348 17.476 1.00 89.56 179 PHE A O 1
ATOM 1491 N N . LEU A 1 180 ? 0.480 -0.391 15.235 1.00 88.62 180 LEU A N 1
ATOM 1492 C CA . LEU A 1 180 ? -0.944 -0.473 14.910 1.00 88.62 180 LEU A CA 1
ATOM 1493 C C . LEU A 1 180 ? -1.603 -1.664 15.620 1.00 88.62 180 LEU A C 1
ATOM 1495 O O . LEU A 1 180 ? -2.599 -1.502 16.323 1.00 88.62 180 LEU A O 1
ATOM 1499 N N . LYS A 1 181 ? -1.001 -2.849 15.494 1.00 88.94 181 LYS A N 1
ATOM 1500 C CA . LYS A 1 181 ? -1.499 -4.093 16.084 1.00 88.94 181 LYS A CA 1
ATOM 1501 C C . LYS A 1 181 ? -1.543 -4.047 17.616 1.00 88.94 181 LYS A C 1
ATOM 1503 O O . LYS A 1 181 ? -2.494 -4.531 18.224 1.00 88.94 181 LYS A O 1
ATOM 1508 N N . ASN A 1 182 ? -0.527 -3.466 18.245 1.00 90.38 182 ASN A N 1
ATOM 1509 C CA . ASN A 1 182 ? -0.411 -3.450 19.704 1.00 90.38 182 ASN A CA 1
ATOM 1510 C C . ASN A 1 182 ? -1.174 -2.291 20.359 1.00 90.38 182 ASN A C 1
ATOM 1512 O O . ASN A 1 182 ? -1.423 -2.331 21.561 1.00 90.38 182 ASN A O 1
ATOM 1516 N N . SER A 1 183 ? -1.523 -1.254 19.593 1.00 87.69 183 SER A N 1
ATOM 1517 C CA . SER A 1 183 ? -2.105 -0.031 20.148 1.00 87.69 183 SER A CA 1
ATOM 1518 C C . SER A 1 183 ? -3.626 -0.025 20.144 1.00 87.69 183 SER A C 1
ATOM 1520 O O . SER A 1 183 ? -4.211 0.688 20.949 1.00 87.69 183 SER A O 1
ATOM 1522 N N . PHE A 1 184 ? -4.294 -0.790 19.283 1.00 83.75 184 PHE A N 1
ATOM 1523 C CA . PHE A 1 184 ? -5.752 -0.885 19.315 1.00 83.75 184 PHE A CA 1
ATOM 1524 C C . PHE A 1 184 ? -6.230 -1.727 20.512 1.00 83.75 184 PHE A C 1
ATOM 1526 O O . PHE A 1 184 ? -5.940 -2.917 20.599 1.00 83.75 184 PHE A O 1
ATOM 1533 N N . ASN A 1 185 ? -7.031 -1.128 21.399 1.00 83.25 185 ASN A N 1
ATOM 1534 C CA . ASN A 1 185 ? -7.629 -1.804 22.564 1.00 83.25 185 ASN A CA 1
ATOM 1535 C C . ASN A 1 185 ? -9.077 -2.282 22.322 1.00 83.25 185 ASN A C 1
ATOM 1537 O O . ASN A 1 185 ? -9.822 -2.547 23.268 1.00 83.25 185 ASN A O 1
ATOM 1541 N N . LYS A 1 186 ? -9.489 -2.330 21.053 1.00 80.31 186 LYS A N 1
ATOM 1542 C CA . LYS A 1 186 ? -10.840 -2.666 20.581 1.00 80.31 186 LYS A CA 1
ATOM 1543 C C . LYS A 1 186 ? -10.845 -3.984 19.823 1.00 80.31 186 LYS A C 1
ATOM 1545 O O . LYS A 1 186 ? -9.789 -4.510 19.491 1.00 80.31 186 LYS A O 1
ATOM 1550 N N . ASN A 1 187 ? -12.029 -4.503 19.514 1.00 87.88 187 ASN A N 1
ATOM 1551 C CA . ASN A 1 187 ? -12.141 -5.624 18.588 1.00 87.88 187 ASN A CA 1
ATOM 1552 C C . ASN A 1 187 ? -12.029 -5.102 17.147 1.00 87.88 187 ASN A C 1
ATOM 1554 O O . ASN A 1 187 ? -12.926 -4.405 16.668 1.00 87.88 187 ASN A O 1
ATOM 1558 N N . TYR A 1 188 ? -10.932 -5.402 16.457 1.00 89.75 188 TYR A N 1
ATOM 1559 C CA . TYR A 1 188 ? -10.683 -4.906 15.107 1.00 89.75 188 TYR A CA 1
ATOM 1560 C C . TYR A 1 188 ? -10.097 -5.983 14.192 1.00 89.75 188 TYR A C 1
ATOM 1562 O O . TYR A 1 188 ? -9.430 -6.922 14.632 1.00 89.75 188 TYR A O 1
ATOM 1570 N N . LYS A 1 189 ? -10.259 -5.777 12.881 1.00 91.69 189 LYS A N 1
ATOM 1571 C CA . LYS A 1 189 ? -9.621 -6.585 11.837 1.00 91.69 189 LYS A CA 1
ATOM 1572 C C . LYS A 1 189 ? -8.725 -5.725 10.955 1.00 91.69 189 LYS A C 1
ATOM 1574 O O . LYS A 1 189 ? -9.213 -4.808 10.299 1.00 91.69 189 LYS A O 1
ATOM 1579 N N . ILE A 1 190 ? -7.433 -6.058 10.881 1.00 91.69 190 ILE A N 1
ATOM 1580 C CA . ILE A 1 190 ? -6.510 -5.437 9.917 1.00 91.69 190 ILE A CA 1
ATOM 1581 C C . ILE A 1 190 ? -6.483 -6.240 8.610 1.00 91.69 190 ILE A C 1
ATOM 1583 O O . ILE A 1 190 ? -6.346 -7.467 8.608 1.00 91.69 190 ILE A O 1
ATOM 1587 N N . ILE A 1 191 ? -6.580 -5.518 7.498 1.00 93.69 191 ILE A N 1
ATOM 1588 C CA . ILE A 1 191 ? -6.455 -5.982 6.118 1.00 93.69 191 ILE A CA 1
ATOM 1589 C C . ILE A 1 191 ? -5.229 -5.284 5.538 1.00 93.69 191 ILE A C 1
ATOM 1591 O O . ILE A 1 191 ? -5.233 -4.068 5.382 1.00 93.69 191 ILE A O 1
ATOM 1595 N N . ARG A 1 192 ? -4.166 -6.025 5.230 1.00 94.44 192 ARG A N 1
ATOM 1596 C CA . ARG A 1 192 ? -2.947 -5.440 4.663 1.00 94.44 192 ARG A CA 1
ATOM 1597 C C . ARG A 1 192 ? -3.044 -5.420 3.150 1.00 94.44 192 ARG A C 1
ATOM 1599 O O . ARG A 1 192 ? -3.346 -6.444 2.543 1.00 94.44 192 ARG A O 1
ATOM 1606 N N . VAL A 1 193 ? -2.754 -4.278 2.543 1.00 95.56 193 VAL A N 1
ATOM 1607 C CA . VAL A 1 193 ? -2.823 -4.089 1.095 1.00 95.56 193 VAL A CA 1
ATOM 1608 C C . VAL A 1 193 ? -1.484 -3.576 0.592 1.00 95.56 193 VAL A C 1
ATOM 1610 O O . VAL A 1 193 ? -1.058 -2.474 0.927 1.00 95.56 193 VAL A O 1
ATOM 1613 N N . ASN A 1 194 ? -0.812 -4.392 -0.215 1.00 95.81 194 ASN A N 1
ATOM 1614 C CA . ASN A 1 194 ? 0.393 -3.978 -0.908 1.00 95.81 194 ASN A CA 1
ATOM 1615 C C . ASN A 1 194 ? 0.042 -3.030 -2.068 1.00 95.81 194 ASN A C 1
ATOM 1617 O O . ASN A 1 194 ? -0.852 -3.313 -2.872 1.00 95.81 194 ASN A O 1
ATOM 1621 N N . CYS A 1 195 ? 0.787 -1.932 -2.156 1.00 95.44 195 CYS A N 1
ATOM 1622 C CA . CYS A 1 195 ? 0.670 -0.908 -3.191 1.00 95.44 195 CYS A CA 1
ATOM 1623 C C . CYS A 1 195 ? 1.959 -0.761 -4.024 1.00 95.44 195 CYS A C 1
ATOM 1625 O O . CYS A 1 195 ? 2.157 0.263 -4.682 1.00 95.44 195 CYS A O 1
ATOM 1627 N N . ASP A 1 196 ? 2.867 -1.745 -3.991 1.00 95.31 196 ASP A N 1
ATOM 1628 C CA . ASP A 1 196 ? 3.972 -1.803 -4.948 1.00 95.31 196 ASP A CA 1
ATOM 1629 C C . ASP A 1 196 ? 3.430 -2.082 -6.362 1.00 95.31 196 ASP A C 1
ATOM 1631 O O . ASP A 1 196 ? 2.369 -2.679 -6.537 1.00 95.31 196 ASP A O 1
ATOM 1635 N N . PHE A 1 197 ? 4.140 -1.625 -7.398 1.00 96.25 197 PHE A N 1
ATOM 1636 C CA . PHE A 1 197 ? 3.680 -1.812 -8.774 1.00 96.25 197 PHE A CA 1
ATOM 1637 C C . PHE A 1 197 ? 3.792 -3.268 -9.208 1.00 96.25 197 PHE A C 1
ATOM 1639 O O . PHE A 1 197 ? 4.855 -3.864 -9.053 1.00 96.25 197 PHE A O 1
ATOM 1646 N N . LEU A 1 198 ? 2.734 -3.809 -9.817 1.00 96.94 198 LEU A N 1
ATOM 1647 C CA . LEU A 1 198 ? 2.691 -5.211 -10.229 1.00 96.94 198 LEU A CA 1
ATOM 1648 C C . LEU A 1 198 ? 2.715 -5.388 -11.745 1.00 96.94 198 LEU A C 1
ATOM 1650 O O . LEU A 1 198 ? 2.111 -4.625 -12.501 1.00 96.94 198 LEU A O 1
ATOM 1654 N N . ASP A 1 199 ? 3.392 -6.434 -12.199 1.00 96.50 199 ASP A N 1
ATOM 1655 C CA . ASP A 1 199 ? 3.529 -6.766 -13.613 1.00 96.50 199 ASP A CA 1
ATOM 1656 C C . ASP A 1 199 ? 2.199 -7.239 -14.241 1.00 96.50 199 ASP A C 1
ATOM 1658 O O . ASP A 1 199 ? 1.938 -7.008 -15.429 1.00 96.50 199 ASP A O 1
ATOM 1662 N N . ILE A 1 200 ? 1.323 -7.837 -13.429 1.00 94.69 200 ILE A N 1
ATOM 1663 C CA . ILE A 1 200 ? -0.055 -8.210 -13.776 1.00 94.69 200 ILE A CA 1
ATOM 1664 C C . ILE A 1 200 ? -0.926 -7.003 -14.155 1.00 94.69 200 ILE A C 1
ATOM 1666 O O . ILE A 1 200 ? -1.959 -7.173 -14.792 1.00 94.69 200 ILE A O 1
ATOM 1670 N N . TRP A 1 201 ? -0.507 -5.774 -13.834 1.00 95.62 201 TRP A N 1
ATOM 1671 C CA . TRP A 1 201 ? -1.186 -4.542 -14.257 1.00 95.62 201 TRP A CA 1
ATOM 1672 C C . TRP A 1 201 ? -0.777 -4.099 -15.671 1.00 95.62 201 TRP A C 1
ATOM 1674 O O . TRP A 1 201 ? -1.030 -2.966 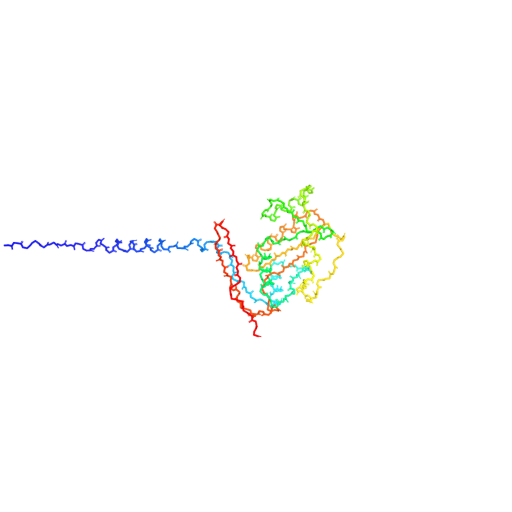-16.076 1.00 95.62 201 TRP A O 1
ATOM 1684 N N . GLY A 1 202 ? -0.111 -4.977 -16.427 1.00 95.81 202 GLY A N 1
ATOM 1685 C CA . GLY A 1 202 ? 0.408 -4.683 -17.760 1.00 95.81 202 GLY A CA 1
ATOM 1686 C C . GLY A 1 202 ? 1.751 -3.954 -17.741 1.00 95.81 202 GLY A C 1
ATOM 1687 O O . GLY A 1 202 ? 2.095 -3.313 -18.729 1.00 95.81 202 GLY A O 1
ATOM 1688 N N . LEU A 1 203 ? 2.512 -4.029 -16.645 1.00 96.31 203 LEU A N 1
ATOM 1689 C CA . LEU A 1 203 ? 3.824 -3.391 -16.488 1.00 96.31 203 LEU A CA 1
ATOM 1690 C C . LEU A 1 203 ? 4.964 -4.395 -16.710 1.00 96.31 203 LEU A C 1
ATOM 1692 O O . LEU A 1 203 ? 4.875 -5.543 -16.298 1.00 96.31 203 LEU A O 1
ATOM 1696 N N . LYS A 1 204 ? 6.070 -3.991 -17.334 1.00 97.50 204 LYS A N 1
ATOM 1697 C CA . LYS A 1 204 ? 7.253 -4.843 -17.529 1.00 97.50 204 LYS A CA 1
ATOM 1698 C C . LYS A 1 204 ? 7.905 -5.125 -16.166 1.00 97.50 204 LYS A C 1
ATOM 1700 O O . LYS A 1 204 ? 8.373 -4.184 -15.518 1.00 97.50 204 LYS A O 1
ATOM 1705 N N . LYS A 1 205 ? 7.957 -6.403 -15.761 1.00 97.50 205 LYS A N 1
ATOM 1706 C CA . LYS A 1 205 ? 8.614 -6.872 -14.526 1.00 97.50 205 LYS A CA 1
ATOM 1707 C C . LYS A 1 205 ? 10.040 -6.311 -14.417 1.00 97.50 205 LYS A C 1
ATOM 1709 O O . LYS A 1 205 ? 10.706 -6.071 -15.426 1.00 97.50 205 LYS A O 1
ATOM 1714 N N . ASP A 1 206 ? 10.474 -6.037 -13.189 1.00 97.19 206 ASP A N 1
ATOM 1715 C CA . ASP A 1 206 ? 11.795 -5.519 -12.816 1.00 97.19 206 ASP A CA 1
ATOM 1716 C C . ASP A 1 206 ? 12.134 -4.108 -13.312 1.00 97.19 206 ASP A C 1
ATOM 1718 O O . ASP A 1 206 ? 13.155 -3.530 -12.919 1.00 97.19 206 ASP A O 1
ATOM 1722 N N . LYS A 1 207 ? 11.279 -3.492 -14.135 1.00 97.69 207 LYS A N 1
ATOM 1723 C CA . LYS A 1 207 ? 11.454 -2.099 -14.539 1.00 97.69 207 LYS A CA 1
ATOM 1724 C C . LYS A 1 207 ? 11.054 -1.158 -13.410 1.00 97.69 207 LYS A C 1
ATOM 1726 O O . LYS A 1 207 ? 10.266 -1.484 -12.529 1.00 97.69 207 LYS A O 1
ATOM 1731 N N . LYS A 1 208 ? 11.629 0.041 -13.442 1.00 95.69 208 LYS A N 1
ATOM 1732 C CA . LYS A 1 208 ? 11.337 1.108 -12.485 1.00 95.69 208 LYS A CA 1
ATOM 1733 C C . LYS A 1 208 ? 10.345 2.098 -13.084 1.00 95.69 208 LYS A C 1
ATOM 1735 O O . LYS A 1 208 ? 10.515 2.522 -14.229 1.00 95.69 208 LYS A O 1
ATOM 1740 N N . VAL A 1 209 ? 9.355 2.500 -12.296 1.00 93.94 209 VAL A N 1
ATOM 1741 C CA . VAL A 1 209 ? 8.381 3.530 -12.663 1.00 93.94 209 VAL A CA 1
ATOM 1742 C C . VAL A 1 209 ? 8.952 4.892 -12.285 1.00 93.94 209 VAL A C 1
ATOM 1744 O O . VAL A 1 209 ? 9.193 5.177 -11.114 1.00 93.94 209 VAL A O 1
ATOM 1747 N N . LYS A 1 210 ? 9.220 5.749 -13.276 1.00 91.62 210 LYS A N 1
ATOM 1748 C CA . LYS A 1 210 ? 9.798 7.073 -13.000 1.00 91.62 210 LYS A CA 1
ATOM 1749 C C . LYS A 1 210 ? 8.735 8.008 -12.431 1.00 91.62 210 LYS A C 1
ATOM 1751 O O . LYS A 1 210 ? 7.755 8.293 -13.118 1.00 91.62 210 LYS A O 1
ATOM 1756 N N . LEU A 1 211 ? 8.984 8.525 -11.231 1.00 90.31 211 LEU A N 1
ATOM 1757 C CA . LEU A 1 211 ? 8.190 9.582 -10.607 1.00 90.31 211 LEU A CA 1
ATOM 1758 C C . LEU A 1 211 ? 8.778 10.954 -10.950 1.00 90.31 211 LEU A C 1
ATOM 1760 O O . LEU A 1 211 ? 9.997 11.116 -11.028 1.00 90.31 211 LEU A O 1
ATOM 1764 N N . GLN A 1 212 ? 7.911 11.938 -11.157 1.00 87.94 212 GLN A N 1
ATOM 1765 C CA . GLN A 1 212 ? 8.279 13.342 -11.271 1.00 87.94 212 GLN A CA 1
ATOM 1766 C C . GLN A 1 212 ? 7.649 14.109 -10.117 1.00 87.94 212 GLN A C 1
ATOM 1768 O O . GLN A 1 212 ? 6.432 14.101 -9.958 1.00 87.94 212 GLN A O 1
ATOM 1773 N N . PHE A 1 213 ? 8.499 14.800 -9.366 1.00 87.38 213 PHE A N 1
ATOM 1774 C CA . PHE A 1 213 ? 8.103 15.703 -8.297 1.00 87.38 213 PHE A CA 1
ATOM 1775 C C . PHE A 1 213 ? 8.097 17.126 -8.847 1.00 87.38 213 PHE A C 1
ATOM 1777 O O . PHE A 1 213 ? 9.027 17.532 -9.545 1.00 87.38 213 PHE A O 1
ATOM 1784 N N . THR A 1 214 ? 7.036 17.876 -8.590 1.00 87.12 214 THR A N 1
ATOM 1785 C CA . THR A 1 214 ? 6.912 19.285 -8.972 1.00 87.12 214 THR A CA 1
ATOM 1786 C C . THR A 1 214 ? 6.513 20.064 -7.734 1.00 87.12 214 THR A C 1
ATOM 1788 O O . THR A 1 214 ? 5.484 19.771 -7.135 1.00 87.12 214 THR A O 1
ATOM 1791 N N . LYS A 1 215 ? 7.356 21.009 -7.317 1.00 84.44 215 LYS A N 1
ATOM 1792 C CA . LYS A 1 215 ? 7.062 21.869 -6.172 1.00 84.44 215 LYS A CA 1
ATOM 1793 C C . LYS A 1 215 ? 5.955 22.849 -6.558 1.00 84.44 215 LYS A C 1
ATOM 1795 O O . LYS A 1 215 ? 6.045 23.489 -7.602 1.00 84.44 215 LYS A O 1
ATOM 1800 N N . GLU A 1 216 ? 4.941 22.959 -5.717 1.00 85.50 216 GLU A N 1
ATOM 1801 C CA . GLU A 1 216 ? 3.853 23.922 -5.838 1.00 85.50 216 GLU A CA 1
ATOM 1802 C C . GLU A 1 216 ? 4.138 25.180 -4.998 1.00 85.50 216 GLU A C 1
ATOM 1804 O O . GLU A 1 216 ? 4.967 25.178 -4.081 1.00 85.50 216 GLU A O 1
ATOM 1809 N N . ASN A 1 217 ? 3.448 26.281 -5.316 1.00 82.25 217 ASN A N 1
ATOM 1810 C CA . ASN A 1 217 ? 3.680 27.605 -4.715 1.00 82.25 217 ASN A CA 1
ATOM 1811 C C . ASN A 1 217 ? 3.429 27.645 -3.197 1.00 82.25 217 ASN A C 1
ATOM 1813 O O . ASN A 1 217 ? 3.997 28.468 -2.488 1.00 82.25 217 ASN A O 1
ATOM 1817 N N . ASN A 1 218 ? 2.605 26.731 -2.694 1.00 81.50 218 ASN A N 1
ATOM 1818 C CA . ASN A 1 218 ? 2.273 26.550 -1.280 1.00 81.50 218 ASN A CA 1
ATOM 1819 C C . ASN A 1 218 ? 3.318 25.712 -0.507 1.00 81.50 218 ASN A C 1
ATOM 1821 O O . ASN A 1 218 ? 3.105 25.397 0.660 1.00 81.50 218 ASN A O 1
ATOM 1825 N N . GLY A 1 219 ? 4.426 25.317 -1.145 1.00 75.44 219 GLY A N 1
ATOM 1826 C CA . GLY A 1 219 ? 5.474 24.496 -0.534 1.00 75.44 219 GLY A CA 1
ATOM 1827 C C . GLY A 1 219 ? 5.224 22.985 -0.585 1.00 75.44 219 GLY A C 1
ATOM 1828 O O . GLY A 1 219 ? 6.107 22.228 -0.181 1.00 75.44 219 GLY A O 1
ATOM 1829 N N . TYR A 1 220 ? 4.082 22.540 -1.117 1.00 78.12 220 TYR A N 1
ATOM 1830 C CA . TYR A 1 220 ? 3.776 21.123 -1.318 1.00 78.12 220 TYR A CA 1
ATOM 1831 C C . TYR A 1 220 ? 4.441 20.587 -2.592 1.00 78.12 220 TYR A C 1
ATOM 1833 O O . TYR A 1 220 ? 4.890 21.346 -3.452 1.00 78.12 220 TYR A O 1
ATOM 1841 N N . TYR A 1 221 ? 4.526 19.263 -2.717 1.00 81.88 221 TYR A N 1
ATOM 1842 C CA . TYR A 1 221 ? 5.019 18.601 -3.923 1.00 81.88 221 TYR A CA 1
ATOM 1843 C C . TYR A 1 221 ? 3.898 17.807 -4.579 1.00 81.88 221 TYR A C 1
ATOM 1845 O O . TYR A 1 221 ? 3.306 16.925 -3.963 1.00 81.88 221 TYR A O 1
ATOM 1853 N N . ASN A 1 222 ? 3.666 18.077 -5.858 1.00 83.56 222 ASN A N 1
ATOM 1854 C CA . ASN A 1 222 ? 2.863 17.236 -6.725 1.00 83.56 222 ASN A CA 1
ATOM 1855 C C . ASN A 1 222 ? 3.724 16.088 -7.266 1.00 83.56 222 ASN A C 1
ATOM 1857 O O . ASN A 1 222 ? 4.874 16.298 -7.666 1.00 83.56 222 ASN A O 1
ATOM 1861 N N . ILE A 1 223 ? 3.170 14.879 -7.284 1.00 86.25 223 ILE A N 1
ATOM 1862 C CA . ILE A 1 223 ? 3.850 13.663 -7.727 1.00 86.25 223 ILE A CA 1
ATOM 1863 C C . ILE A 1 223 ? 3.069 13.083 -8.898 1.00 86.25 223 ILE A C 1
ATOM 1865 O O . ILE A 1 223 ? 1.883 12.789 -8.777 1.00 86.25 223 ILE A O 1
ATOM 1869 N N . LYS A 1 224 ? 3.747 12.868 -10.027 1.00 88.56 224 LYS A N 1
ATOM 1870 C CA . LYS A 1 224 ? 3.148 12.240 -11.210 1.00 88.56 224 LYS A CA 1
ATOM 1871 C C . LYS A 1 224 ? 4.021 11.144 -11.804 1.00 88.56 224 LYS A C 1
ATOM 1873 O O . LYS A 1 224 ? 5.251 11.182 -11.715 1.00 88.56 224 LYS A O 1
ATOM 1878 N N . LEU A 1 225 ? 3.377 10.184 -12.459 1.00 91.56 225 LEU A N 1
ATOM 1879 C CA . LEU A 1 225 ? 4.039 9.147 -13.248 1.00 91.56 225 LEU A CA 1
ATOM 1880 C C . LEU A 1 225 ? 4.587 9.757 -14.549 1.00 91.56 225 LEU A C 1
ATOM 1882 O O . LEU A 1 225 ? 3.854 10.421 -15.277 1.00 91.56 225 LEU A O 1
ATOM 1886 N N . LYS A 1 226 ? 5.877 9.547 -14.852 1.00 89.62 226 LYS A N 1
ATOM 1887 C CA . LYS A 1 226 ? 6.536 10.110 -16.049 1.00 89.62 226 LYS A CA 1
ATOM 1888 C C . LYS A 1 226 ? 6.748 9.087 -17.162 1.00 89.62 226 LYS A C 1
ATOM 1890 O O . LYS A 1 226 ? 6.343 9.313 -18.293 1.00 89.62 226 LYS A O 1
ATOM 1895 N N . LYS A 1 227 ? 7.440 7.982 -16.866 1.00 89.94 227 LYS A N 1
ATOM 1896 C CA . LYS A 1 227 ? 7.709 6.907 -17.836 1.00 89.94 227 LYS A CA 1
ATOM 1897 C C . LYS A 1 227 ? 7.209 5.598 -17.252 1.00 89.94 227 LYS A C 1
ATOM 1899 O O . LYS A 1 227 ? 7.875 5.022 -16.391 1.00 89.94 227 LYS A O 1
ATOM 1904 N N . ILE A 1 228 ? 6.031 5.184 -17.707 1.00 94.50 228 ILE A N 1
ATOM 1905 C CA . ILE A 1 228 ? 5.385 3.943 -17.286 1.00 94.50 228 ILE A CA 1
ATOM 1906 C C . ILE A 1 228 ? 5.896 2.814 -18.194 1.00 94.50 228 ILE A C 1
ATOM 1908 O O . ILE A 1 228 ? 5.802 2.933 -19.417 1.00 94.50 228 ILE A O 1
ATOM 1912 N N . PRO A 1 229 ? 6.493 1.747 -17.641 1.00 96.31 229 PRO A N 1
ATOM 1913 C CA . PRO A 1 229 ? 7.061 0.663 -18.430 1.00 96.31 229 PRO A CA 1
ATOM 1914 C C . PRO A 1 229 ? 5.971 -0.338 -18.840 1.00 96.31 229 PRO A C 1
ATOM 1916 O O . PRO A 1 229 ? 5.950 -1.448 -18.328 1.00 96.31 229 PRO A O 1
ATOM 1919 N N . TRP A 1 230 ? 5.051 0.033 -19.729 1.00 96.44 230 TRP A N 1
ATOM 1920 C CA . TRP A 1 230 ? 3.999 -0.878 -20.204 1.00 96.44 230 TRP A CA 1
ATOM 1921 C C . TRP A 1 230 ? 4.578 -2.095 -20.939 1.00 96.44 230 TRP A C 1
ATOM 1923 O O . TRP A 1 230 ? 5.546 -1.943 -21.681 1.00 96.44 230 TRP A O 1
ATOM 1933 N N . LYS A 1 231 ? 3.992 -3.284 -20.745 1.00 95.19 231 LYS A N 1
ATOM 1934 C CA . LYS A 1 231 ? 4.165 -4.442 -21.637 1.00 95.19 231 LYS A CA 1
ATOM 1935 C C . LYS A 1 231 ? 3.646 -4.041 -23.027 1.00 95.19 231 LYS A C 1
ATOM 1937 O O . LYS A 1 231 ? 2.627 -3.339 -23.114 1.00 95.19 231 LYS A O 1
ATOM 1942 N N . GLU A 1 232 ? 4.408 -4.422 -24.048 1.00 87.81 232 GLU A N 1
ATOM 1943 C CA . GLU A 1 232 ? 4.012 -4.278 -25.457 1.00 87.81 232 GLU A CA 1
ATOM 1944 C C . GLU A 1 232 ? 2.744 -5.088 -25.726 1.00 87.81 232 GLU A C 1
ATOM 1946 O O . GLU A 1 232 ? 2.611 -6.178 -25.120 1.00 87.81 232 GLU A O 1
#